Protein AF-A0A0G1V498-F1 (afdb_monomer)

Secondary structure (DSSP, 8-state):
--HHHHHHHHHHHHHHHHHHHHHHTTS---THHHHHHHHHHHHHHHHHHHHHHHHHHTT---HHHHHHHHHHHHHHHHHHHHHHHTTSSS-EEETTEEE---SHHHHHHHHHHHHHHHTTHHHHHHHHHHHHHHHHHHHHHHHHTT--GGGGHHHHHHHHHGGGG--TT----TT---S-TTHHHHHHHHHHHHHHHHHHHHHHHHTTT-HHHHHHIIIIIHHHHHHHHHHHT---GGG----TTTTTHHHHHHHHHHHHH-TTTTT--PPPPP------EEEEEEEE-S-EEHHHHHHHHTS-HHHHHHHTTTS-SSEE-SEEEEEEEETT-HHHHHHHHHHHHH--

Sequence (348 aa):
MSQTKHFRHVAFWILYAFFTTLAVSGCSGTGHRHRDLEKRINGLEQEVDTLQSYAKEFGIEFDAMEDSLRQISQQLKAHQRGFEQYASHGSLNFGGFLVDVVSPGRQVRISQAIKYILSHNDRLDSLYVLAWEYYPTADVKFGAAHIGQDFKYIAVLDALLGDEFTTPQGKQDPWVIADESGPLGKKDFAVRTDAAVKRIGKLLQEFNNDIPLTVMSNFLGEKAVTRAMEEQRIENYYDLYLTNPGSEYFFWLIALKLIIEDPAHCGAALPEVPYWRSVDADTVTVKVNHRLPVRMVADWCRVPMREIASLNVGLTGDAWGPGTYVLYVPHGTRKLFFDGLSSLRKKK

Nearest PDB structures (foldseek):
  8rhi-assembly1_A  TM=6.731E-01  e=3.288E-08  Pseudomonas aeruginosa
  8rhe-assembly2_B  TM=6.939E-01  e=7.806E-08  Pseudomonas aeruginosa
  8rhi-assembly1_B  TM=6.572E-01  e=4.030E-08  Pseudomonas aeruginosa
  8rhf-assembly1_B  TM=6.446E-01  e=6.369E-08  Pseudomonas aeruginosa
  8rhf-assembly2_A  TM=6.272E-01  e=8.642E-08  Pseudomonas aeruginosa

Structure (mmCIF, N/CA/C/O backbone):
data_AF-A0A0G1V498-F1
#
_entry.id   AF-A0A0G1V498-F1
#
loop_
_atom_site.group_PDB
_atom_site.id
_atom_site.type_symbol
_atom_site.label_atom_id
_atom_site.label_alt_id
_atom_site.label_comp_id
_atom_site.label_asym_id
_atom_site.label_entity_id
_atom_site.label_seq_id
_atom_site.pdbx_PDB_ins_code
_atom_site.Cartn_x
_atom_site.Cartn_y
_atom_site.Cartn_z
_atom_site.occupancy
_atom_site.B_iso_or_equiv
_atom_site.auth_seq_id
_atom_site.auth_comp_id
_atom_site.auth_asym_id
_atom_site.auth_atom_id
_atom_site.pdbx_PDB_model_num
ATOM 1 N N . MET A 1 1 ? -45.417 13.079 -35.985 1.00 41.03 1 MET A N 1
ATOM 2 C CA . MET A 1 1 ? -44.537 14.047 -35.278 1.00 41.03 1 MET A CA 1
ATOM 3 C C . MET A 1 1 ? -44.873 14.267 -33.792 1.00 41.03 1 MET A C 1
ATOM 5 O O . MET A 1 1 ? -44.052 14.865 -33.108 1.00 41.03 1 MET A O 1
ATOM 9 N N . SER A 1 2 ? -46.013 13.784 -33.263 1.00 47.00 2 SER A N 1
ATOM 10 C CA . SER A 1 2 ? -46.379 13.923 -31.832 1.00 47.00 2 SER A CA 1
ATOM 11 C C . SER A 1 2 ? -45.774 12.826 -30.922 1.00 47.00 2 SER A C 1
ATOM 13 O O . SER A 1 2 ? -45.247 13.114 -29.852 1.00 47.00 2 SER A O 1
ATOM 15 N N . GLN A 1 3 ? -45.728 11.576 -31.400 1.00 38.78 3 GLN A N 1
ATOM 16 C CA . GLN A 1 3 ? -45.282 10.381 -30.652 1.00 38.78 3 GLN A CA 1
ATOM 17 C C . GLN A 1 3 ? -43.786 10.391 -30.260 1.00 38.78 3 GLN A C 1
ATOM 19 O O . GLN A 1 3 ? -43.425 10.068 -29.132 1.00 38.78 3 GLN A O 1
ATOM 24 N N . THR A 1 4 ? -42.901 10.873 -31.138 1.00 38.12 4 THR A N 1
ATOM 25 C CA . THR A 1 4 ? -41.455 10.990 -30.862 1.00 38.12 4 THR A CA 1
ATOM 26 C C . THR A 1 4 ? -41.123 12.050 -29.810 1.00 38.12 4 THR A C 1
ATOM 28 O O . THR A 1 4 ? -40.077 11.972 -29.169 1.00 38.12 4 THR A O 1
ATOM 31 N N . LYS A 1 5 ? -42.004 13.040 -29.609 1.00 35.66 5 LYS A N 1
ATOM 32 C CA . LYS A 1 5 ? -41.855 14.025 -28.529 1.00 35.66 5 LYS A CA 1
ATOM 33 C C . LYS A 1 5 ? -42.230 13.423 -27.179 1.00 35.66 5 LYS A C 1
ATOM 35 O O . LYS A 1 5 ? -41.539 13.709 -26.212 1.00 35.66 5 LYS A O 1
ATOM 40 N N . HIS A 1 6 ? -43.248 12.562 -27.128 1.00 39.56 6 HIS A N 1
ATOM 41 C CA . HIS A 1 6 ? -43.657 11.873 -25.901 1.00 39.56 6 HIS A CA 1
ATOM 42 C C . HIS A 1 6 ? -42.602 10.864 -25.431 1.00 39.56 6 HIS A C 1
ATOM 44 O O . HIS A 1 6 ? -42.202 10.903 -24.274 1.00 39.56 6 HIS A O 1
ATOM 50 N N . PHE A 1 7 ? -42.046 10.062 -26.345 1.00 41.94 7 PHE A N 1
ATOM 51 C CA . PHE A 1 7 ? -40.988 9.097 -26.016 1.00 41.94 7 PHE A CA 1
ATOM 52 C C . PHE A 1 7 ? -39.702 9.777 -25.520 1.00 41.94 7 PHE A C 1
ATOM 54 O O . PHE A 1 7 ? -39.082 9.338 -24.556 1.00 41.94 7 PHE A O 1
ATOM 61 N N . ARG A 1 8 ? -39.337 10.916 -26.126 1.00 40.97 8 ARG A N 1
ATOM 62 C CA . ARG A 1 8 ? -38.231 11.759 -25.646 1.00 40.97 8 ARG A CA 1
ATOM 63 C C . ARG A 1 8 ? -38.521 12.388 -24.289 1.00 40.97 8 ARG A C 1
ATOM 65 O O . ARG A 1 8 ? -37.601 12.518 -23.497 1.00 40.97 8 ARG A O 1
ATOM 72 N N . HIS A 1 9 ? -39.773 12.752 -24.018 1.00 41.38 9 HIS A N 1
ATOM 73 C CA . HIS A 1 9 ? -40.182 13.287 -22.722 1.00 41.38 9 HIS A CA 1
ATOM 74 C C . HIS A 1 9 ? -40.070 12.223 -21.626 1.00 41.38 9 HIS A C 1
ATOM 76 O O . HIS A 1 9 ? -39.525 12.500 -20.567 1.00 41.38 9 HIS A O 1
ATOM 82 N N . VAL A 1 10 ? -40.520 10.995 -21.893 1.00 46.75 10 VAL A N 1
ATOM 83 C CA . VAL A 1 10 ? -40.455 9.881 -20.935 1.00 46.75 10 VAL A CA 1
ATOM 84 C C . VAL A 1 10 ? -39.009 9.442 -20.698 1.00 46.75 10 VAL A C 1
ATOM 86 O O . VAL A 1 10 ? -38.590 9.342 -19.550 1.00 46.75 10 VAL A O 1
ATOM 89 N N . ALA A 1 11 ? -38.202 9.295 -21.753 1.00 46.66 11 ALA A N 1
ATOM 90 C CA . ALA A 1 11 ? -36.771 9.016 -21.616 1.00 46.66 11 ALA A CA 1
ATOM 91 C C . ALA A 1 11 ? -36.030 10.139 -20.866 1.00 46.66 11 ALA A C 1
ATOM 93 O O . ALA A 1 11 ? -35.151 9.862 -20.055 1.00 46.66 11 ALA A O 1
ATOM 94 N N . PHE A 1 12 ? -36.415 11.402 -21.088 1.00 45.75 12 PHE A N 1
ATOM 95 C CA . PHE A 1 12 ? -35.885 12.546 -20.349 1.00 45.75 12 PHE A CA 1
ATOM 96 C C . PHE A 1 12 ? -36.251 12.484 -18.866 1.00 45.75 12 PHE A C 1
ATOM 98 O O . PHE A 1 12 ? -35.386 12.745 -18.045 1.00 45.75 12 PHE A O 1
ATOM 105 N N . TRP A 1 13 ? -37.477 12.093 -18.502 1.00 44.59 13 TRP A N 1
ATOM 106 C CA . TRP A 1 13 ? -37.878 11.954 -17.098 1.00 44.59 13 TRP A CA 1
ATOM 107 C C . TRP A 1 13 ? -37.250 10.741 -16.406 1.00 44.59 13 TRP A C 1
ATOM 109 O O . TRP A 1 13 ? -36.887 10.860 -15.242 1.00 44.59 13 TRP A O 1
ATOM 119 N N . ILE A 1 14 ? -37.034 9.625 -17.111 1.00 53.00 14 ILE A N 1
ATOM 120 C CA . ILE A 1 14 ? -36.296 8.463 -16.585 1.00 53.00 14 ILE A CA 1
ATOM 121 C C . ILE A 1 14 ? -34.826 8.829 -16.351 1.00 53.00 14 ILE A C 1
ATOM 123 O O . ILE A 1 14 ? -34.295 8.579 -15.273 1.00 53.00 14 ILE A O 1
ATOM 127 N N . LEU A 1 15 ? -34.180 9.487 -17.320 1.00 45.97 15 LEU A N 1
ATOM 128 C CA . LEU A 1 15 ? -32.806 9.973 -17.166 1.00 45.97 15 LEU A CA 1
ATOM 129 C C . LEU A 1 15 ? -32.712 11.068 -16.097 1.00 45.97 15 LEU A C 1
ATOM 131 O O . LEU A 1 15 ? -31.783 11.055 -15.301 1.00 45.97 15 LEU A O 1
ATOM 135 N N . TYR A 1 16 ? -33.678 11.985 -16.023 1.00 42.22 16 TYR A N 1
ATOM 136 C CA . TYR A 1 16 ? -33.734 13.030 -15.000 1.00 42.22 16 TYR A CA 1
ATOM 137 C C . TYR A 1 16 ? -33.915 12.431 -13.606 1.00 42.22 16 TYR A C 1
ATOM 139 O O . TYR A 1 16 ? -33.171 12.791 -12.699 1.00 42.22 16 TYR A O 1
ATOM 147 N N . ALA A 1 17 ? -34.821 11.461 -13.443 1.00 44.00 17 ALA A N 1
ATOM 148 C CA . ALA A 1 17 ? -34.964 10.700 -12.210 1.00 44.00 17 ALA A CA 1
ATOM 149 C C . ALA A 1 17 ? -33.625 10.044 -11.850 1.00 44.00 17 ALA A C 1
ATOM 151 O O . ALA A 1 17 ? -33.096 10.345 -10.789 1.00 44.00 17 ALA A O 1
ATOM 152 N N . PHE A 1 18 ? -33.003 9.301 -12.771 1.00 48.53 18 PHE A N 1
ATOM 153 C CA . PHE A 1 18 ? -31.704 8.642 -12.588 1.00 48.53 18 PHE A CA 1
ATOM 154 C C . PHE A 1 18 ? -30.574 9.607 -12.169 1.00 48.53 18 PHE A C 1
ATOM 156 O O . PHE A 1 18 ? -29.858 9.345 -11.200 1.00 48.53 18 PHE A O 1
ATOM 163 N N . PHE A 1 19 ? -30.453 10.765 -12.830 1.00 41.38 19 PHE A N 1
ATOM 164 C CA . PHE A 1 19 ? -29.468 11.801 -12.492 1.00 41.38 19 PHE A CA 1
ATOM 165 C C . PHE A 1 19 ? -29.779 12.507 -11.167 1.00 41.38 19 PHE A C 1
ATOM 167 O O . PHE A 1 19 ? -28.855 12.847 -10.431 1.00 41.38 19 PHE A O 1
ATOM 174 N N . THR A 1 20 ? -31.053 12.693 -10.810 1.00 36.34 20 THR A N 1
ATOM 175 C CA . THR A 1 20 ? -31.420 13.229 -9.490 1.00 36.34 20 THR A CA 1
ATOM 176 C C . THR A 1 20 ? -31.158 12.226 -8.366 1.00 36.34 20 THR A C 1
ATOM 178 O O . THR A 1 20 ? -30.741 12.640 -7.288 1.00 36.34 20 THR A O 1
ATOM 181 N N . THR A 1 21 ? -31.292 10.917 -8.605 1.00 42.97 21 THR A N 1
ATOM 182 C CA . THR A 1 21 ? -30.909 9.880 -7.631 1.00 42.97 21 THR A CA 1
ATOM 183 C C . THR A 1 21 ? -29.395 9.845 -7.416 1.00 42.97 21 THR A C 1
ATOM 185 O O . THR A 1 21 ? -28.951 9.776 -6.271 1.00 42.97 21 THR A O 1
ATOM 188 N N . LEU A 1 22 ? -28.607 9.995 -8.490 1.00 37.41 22 LEU A N 1
ATOM 189 C CA . LEU A 1 22 ? -27.144 10.137 -8.433 1.00 37.41 22 LEU A CA 1
AT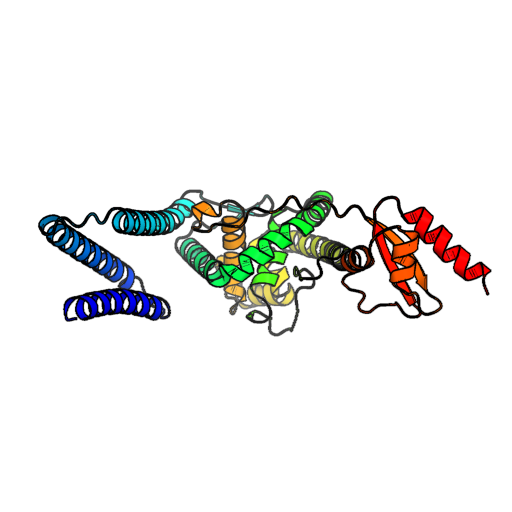OM 190 C C . LEU A 1 22 ? -26.699 11.433 -7.729 1.00 37.41 22 LEU A C 1
ATOM 192 O O . LEU A 1 22 ? -25.766 11.423 -6.925 1.00 37.41 22 LEU A O 1
ATOM 196 N N . ALA A 1 23 ? -27.402 12.545 -7.957 1.00 32.78 23 ALA A N 1
ATOM 197 C CA . ALA A 1 23 ? -27.137 13.808 -7.267 1.00 32.78 23 ALA A CA 1
ATOM 198 C C . ALA A 1 23 ? -27.460 13.733 -5.761 1.00 32.78 23 ALA A C 1
ATOM 200 O O . ALA A 1 23 ? -26.778 14.352 -4.946 1.00 32.78 23 ALA A O 1
ATOM 201 N N . VAL A 1 24 ? -28.462 12.937 -5.367 1.00 35.62 24 VAL A N 1
ATOM 202 C CA . VAL A 1 24 ? -28.830 12.724 -3.956 1.00 35.62 24 VAL A CA 1
ATOM 203 C C . VAL A 1 24 ? -27.883 11.740 -3.252 1.00 35.62 24 VAL A C 1
ATOM 205 O O . VAL A 1 24 ? -27.656 11.888 -2.049 1.00 35.62 24 VAL A O 1
ATOM 208 N N . SER A 1 25 ? -27.243 10.806 -3.971 1.00 41.34 25 SER A N 1
ATOM 209 C CA . SER A 1 25 ? -26.176 9.955 -3.408 1.00 41.34 25 SER A CA 1
ATOM 210 C C . SER A 1 25 ? -24.888 10.708 -3.037 1.00 41.34 25 SER A C 1
ATOM 212 O O . SER A 1 25 ? -24.053 10.154 -2.327 1.00 41.34 25 SER A O 1
ATOM 214 N N . GLY A 1 26 ? -24.756 11.981 -3.429 1.00 34.06 26 GLY A N 1
ATOM 215 C CA . GLY A 1 26 ? -23.668 12.877 -3.018 1.00 34.06 26 GLY A CA 1
ATOM 216 C C . GLY A 1 26 ? -23.886 13.614 -1.688 1.00 34.06 26 GLY A C 1
ATOM 217 O O . GLY A 1 26 ? -23.045 14.422 -1.303 1.00 34.06 26 GLY A O 1
ATOM 218 N N . CYS A 1 27 ? -24.992 13.391 -0.968 1.00 29.64 27 CYS A N 1
ATOM 219 C CA . CYS A 1 27 ? -25.252 14.061 0.312 1.00 29.64 27 CYS A CA 1
ATOM 220 C C . CYS A 1 27 ? -25.402 13.062 1.466 1.00 29.64 27 CYS A C 1
ATOM 222 O O . CYS A 1 27 ? -26.354 12.286 1.548 1.00 29.64 27 CYS A O 1
ATOM 224 N N . SER A 1 28 ? -24.457 13.137 2.401 1.00 42.81 28 SER A N 1
ATOM 225 C CA . SER A 1 28 ? -24.368 12.391 3.657 1.00 42.81 28 SER A CA 1
ATOM 226 C C . SER A 1 28 ? -25.634 12.496 4.533 1.00 42.81 28 SER A C 1
ATOM 228 O O . SER A 1 28 ? -26.301 13.534 4.579 1.00 42.81 28 SER A O 1
ATOM 230 N N . GLY A 1 29 ? -25.990 11.409 5.239 1.00 31.84 29 GLY A N 1
ATOM 231 C CA . GLY A 1 29 ? -26.948 11.448 6.359 1.00 31.84 29 GLY A CA 1
ATOM 232 C C . GLY A 1 29 ? -27.845 10.212 6.563 1.00 31.84 29 GLY A C 1
ATOM 233 O O . GLY A 1 29 ? -28.824 10.050 5.847 1.00 31.84 29 GLY A O 1
ATOM 234 N N . THR A 1 30 ? -27.507 9.419 7.592 1.00 35.66 30 THR A N 1
ATOM 235 C CA . THR A 1 30 ? -28.353 8.653 8.551 1.00 35.66 30 THR A CA 1
ATOM 236 C C . THR A 1 30 ? -29.454 7.672 8.071 1.00 35.66 30 THR A C 1
ATOM 238 O O . THR A 1 30 ? -30.249 7.920 7.168 1.00 35.66 30 THR A O 1
ATOM 241 N N . GLY A 1 31 ? -29.550 6.525 8.767 1.00 35.53 31 GLY A N 1
ATOM 242 C CA . GLY A 1 31 ? -30.333 5.316 8.434 1.00 35.53 31 GLY A CA 1
ATOM 243 C C . GLY A 1 31 ? -31.861 5.427 8.274 1.00 35.53 31 GLY A C 1
ATOM 244 O O . GLY A 1 31 ? -32.511 4.417 8.017 1.00 35.53 31 GLY A O 1
ATOM 245 N N . HIS A 1 32 ? -32.459 6.618 8.355 1.00 31.36 32 HIS A N 1
ATOM 246 C CA . HIS A 1 32 ? -33.822 6.839 7.850 1.00 31.36 32 HIS A CA 1
ATOM 247 C C . HIS A 1 32 ? -33.876 6.865 6.317 1.00 31.36 32 HIS A C 1
ATOM 249 O O . HIS A 1 32 ? -34.858 6.401 5.743 1.00 31.36 32 HIS A O 1
ATOM 255 N N . ARG A 1 33 ? -32.800 7.300 5.645 1.00 37.44 33 ARG A N 1
ATOM 256 C CA . ARG A 1 33 ? -32.747 7.349 4.175 1.00 37.44 33 ARG A CA 1
ATOM 257 C C . ARG A 1 33 ? -32.677 5.972 3.515 1.00 37.44 33 ARG A C 1
ATOM 259 O O . ARG A 1 33 ? -33.099 5.851 2.375 1.00 37.44 33 ARG A O 1
ATOM 266 N N . HIS A 1 34 ? -32.219 4.933 4.219 1.00 37.12 34 HIS A N 1
ATOM 267 C CA . HIS A 1 34 ? -32.178 3.566 3.673 1.00 37.12 34 HIS A CA 1
ATOM 268 C C . HIS A 1 34 ? -33.587 2.990 3.483 1.00 37.12 34 HIS A C 1
ATOM 270 O O . HIS A 1 34 ? -33.914 2.474 2.421 1.00 37.12 34 HIS A O 1
ATOM 276 N N . ARG A 1 35 ? -34.460 3.189 4.480 1.00 36.06 35 ARG A N 1
ATOM 277 C CA . ARG A 1 35 ? -35.875 2.793 4.413 1.00 36.06 35 ARG A CA 1
ATOM 278 C C . ARG A 1 35 ? -36.651 3.605 3.369 1.00 36.06 35 ARG A C 1
ATOM 280 O O . ARG A 1 35 ? -37.609 3.111 2.785 1.00 36.06 35 ARG A O 1
ATOM 287 N N . ASP A 1 36 ? -36.239 4.851 3.149 1.00 40.78 36 ASP A N 1
ATOM 288 C CA . ASP A 1 36 ? -36.830 5.750 2.154 1.00 40.78 36 ASP A CA 1
ATOM 289 C C . ASP A 1 36 ? -36.365 5.417 0.724 1.00 40.78 36 ASP A C 1
ATOM 291 O O . ASP A 1 36 ? -37.149 5.484 -0.220 1.00 40.78 36 ASP A O 1
ATOM 295 N N . LEU A 1 37 ? -35.114 4.972 0.570 1.00 41.84 37 LEU A N 1
ATOM 296 C CA . LEU A 1 37 ? -34.581 4.413 -0.673 1.00 41.84 37 LEU A CA 1
ATOM 297 C C . LEU A 1 37 ? -35.253 3.085 -1.025 1.00 41.84 37 LEU A C 1
ATOM 299 O O . LEU A 1 37 ? -35.680 2.932 -2.159 1.00 41.84 37 LEU A O 1
ATOM 303 N N . GLU A 1 38 ? -35.433 2.169 -0.071 1.00 43.66 38 GLU A N 1
ATOM 304 C CA . GLU A 1 38 ? -36.182 0.919 -0.287 1.00 43.66 38 GLU A CA 1
ATOM 305 C C . GLU A 1 38 ? -37.633 1.185 -0.698 1.00 43.66 38 GLU A C 1
ATOM 307 O O . GLU A 1 38 ? -38.125 0.593 -1.653 1.00 43.66 38 GLU A O 1
ATOM 312 N N . LYS A 1 39 ? -38.315 2.134 -0.041 1.00 49.31 39 LYS A N 1
ATOM 313 C CA . LYS A 1 39 ? -39.666 2.547 -0.448 1.00 49.31 39 LYS A CA 1
ATOM 314 C C . LYS A 1 39 ? -39.699 3.143 -1.854 1.00 49.31 39 LYS A C 1
ATOM 316 O O . LYS A 1 39 ? -40.640 2.874 -2.593 1.00 49.31 39 LYS A O 1
ATOM 321 N N . ARG A 1 40 ? -38.695 3.943 -2.226 1.00 49.16 40 ARG A N 1
ATOM 322 C CA . ARG A 1 40 ? -38.598 4.545 -3.566 1.00 49.16 40 ARG A CA 1
ATOM 323 C C . ARG A 1 40 ? -38.246 3.516 -4.635 1.00 49.16 40 ARG A C 1
ATOM 325 O O . ARG A 1 40 ? -38.815 3.588 -5.713 1.00 49.16 40 ARG A O 1
ATOM 332 N N . ILE A 1 41 ? -37.386 2.545 -4.332 1.00 48.41 41 ILE A N 1
ATOM 333 C CA . ILE A 1 41 ? -37.081 1.416 -5.220 1.00 48.41 41 ILE A CA 1
ATOM 334 C C . ILE A 1 41 ? -38.341 0.575 -5.436 1.00 48.41 41 ILE A C 1
ATOM 336 O O . ILE A 1 41 ? -38.710 0.347 -6.579 1.00 48.41 41 ILE A O 1
ATOM 340 N N . ASN A 1 42 ? -39.066 0.224 -4.371 1.00 51.09 42 ASN A N 1
ATOM 341 C CA . ASN A 1 42 ? -40.317 -0.533 -4.485 1.00 51.09 42 ASN A CA 1
ATOM 342 C C . ASN A 1 42 ? -41.402 0.243 -5.258 1.00 51.09 42 ASN A C 1
ATOM 344 O O . ASN A 1 42 ? -42.184 -0.352 -5.994 1.00 51.09 42 ASN A O 1
ATOM 348 N N . GLY A 1 43 ? -41.453 1.573 -5.110 1.00 55.94 43 GLY A N 1
ATOM 349 C CA . GLY A 1 43 ? -42.345 2.429 -5.898 1.00 55.94 43 GLY A CA 1
ATOM 350 C C . GLY A 1 43 ? -41.974 2.460 -7.383 1.00 55.94 43 GLY A C 1
ATOM 351 O O . GLY A 1 43 ? -42.851 2.369 -8.236 1.00 55.94 43 GLY A O 1
ATOM 352 N N . LEU A 1 44 ? -40.676 2.517 -7.695 1.00 50.34 44 LEU A N 1
ATOM 353 C CA . LEU A 1 44 ? -40.175 2.449 -9.069 1.00 50.34 44 LEU A CA 1
ATOM 354 C C . LEU A 1 44 ? -40.412 1.070 -9.699 1.00 50.34 44 LEU A C 1
ATOM 356 O O . LEU A 1 44 ? -40.766 1.005 -10.870 1.00 50.34 44 LEU A O 1
ATOM 360 N N . GLU A 1 45 ? -40.275 -0.020 -8.938 1.00 49.38 45 GLU A N 1
ATOM 361 C CA . GLU A 1 45 ? -40.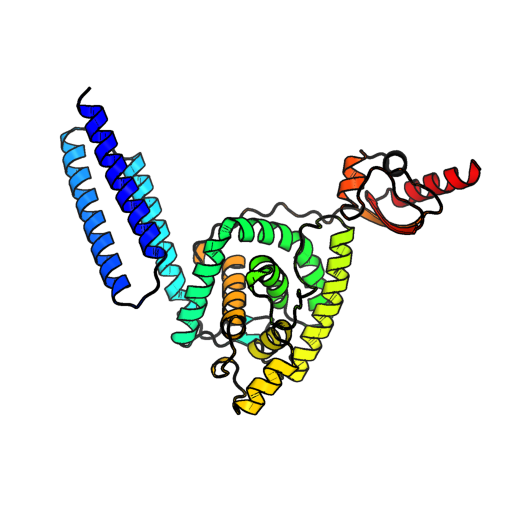617 -1.373 -9.402 1.00 49.38 45 GLU A CA 1
ATOM 362 C C . GLU A 1 45 ? -42.112 -1.472 -9.757 1.00 49.38 45 GLU A C 1
ATOM 364 O O . GLU A 1 45 ? -42.451 -1.964 -10.830 1.00 49.38 45 GLU A O 1
ATOM 369 N N . GLN A 1 46 ? -43.006 -0.897 -8.942 1.00 57.84 46 GLN A N 1
ATOM 370 C CA . GLN A 1 46 ? -44.440 -0.841 -9.263 1.00 57.84 46 GLN A CA 1
ATOM 371 C C . GLN A 1 46 ? -44.753 0.014 -10.500 1.00 57.84 46 GLN A C 1
ATOM 373 O O . GLN A 1 46 ? -45.619 -0.349 -11.299 1.00 57.84 46 GLN A O 1
ATOM 378 N N . GLU A 1 47 ? -44.072 1.146 -10.687 1.00 51.00 47 GLU A N 1
ATOM 379 C CA . GLU A 1 47 ? -44.241 1.974 -11.888 1.00 51.00 47 GLU A CA 1
ATOM 380 C C . GLU A 1 47 ? -43.735 1.259 -13.149 1.00 51.00 47 GLU A C 1
ATOM 382 O O . GLU A 1 47 ? -44.381 1.336 -14.196 1.00 51.00 47 GLU A O 1
ATOM 387 N N . VAL A 1 48 ? -42.637 0.505 -13.045 1.00 54.16 48 VAL A N 1
ATOM 388 C CA . VAL A 1 48 ? -42.120 -0.346 -14.126 1.00 54.16 48 VAL A CA 1
ATOM 389 C C . VAL A 1 48 ? -43.106 -1.467 -14.465 1.00 54.16 48 VAL A C 1
ATOM 391 O O . VAL A 1 48 ? -43.428 -1.626 -15.642 1.00 54.16 48 VAL A O 1
ATOM 394 N N . ASP A 1 49 ? -43.660 -2.171 -13.474 1.00 56.62 49 ASP A N 1
ATOM 395 C CA . ASP A 1 49 ? -44.676 -3.217 -13.686 1.00 56.62 49 ASP A CA 1
ATOM 396 C C . ASP A 1 49 ? -45.935 -2.651 -14.364 1.00 56.62 49 ASP A C 1
ATOM 398 O O . ASP A 1 49 ? -46.525 -3.254 -15.268 1.00 56.62 49 ASP A O 1
ATOM 402 N N . THR A 1 50 ? -46.331 -1.436 -13.976 1.00 58.78 50 THR A N 1
ATOM 403 C CA . THR A 1 50 ? -47.470 -0.737 -14.579 1.00 58.78 50 THR A CA 1
ATOM 404 C C . THR A 1 50 ? -47.178 -0.379 -16.041 1.00 58.78 50 THR A C 1
ATOM 406 O O . THR A 1 50 ? -48.015 -0.607 -16.917 1.00 58.78 50 THR A O 1
ATOM 409 N N . LEU A 1 51 ? -45.977 0.118 -16.347 1.00 52.50 51 LEU A N 1
ATOM 410 C CA . LEU A 1 51 ? -45.549 0.418 -17.718 1.00 52.50 51 LEU A CA 1
ATOM 411 C C . LEU A 1 51 ? -45.422 -0.842 -18.584 1.00 52.50 51 LEU A C 1
ATOM 413 O O . LEU A 1 51 ? -45.790 -0.802 -19.758 1.00 52.50 51 LEU A O 1
ATOM 417 N N . GLN A 1 52 ? -44.976 -1.962 -18.012 1.00 52.88 52 GLN A N 1
ATOM 418 C CA . GLN A 1 52 ? -44.963 -3.266 -18.680 1.00 52.88 52 GLN A CA 1
ATOM 419 C C . GLN A 1 52 ? -46.381 -3.743 -19.010 1.00 52.88 52 GLN A C 1
ATOM 421 O O . GLN A 1 52 ? -46.614 -4.248 -20.108 1.00 52.88 52 GLN A O 1
ATOM 426 N N . SER A 1 53 ? -47.346 -3.535 -18.105 1.00 58.47 53 SER A N 1
ATOM 427 C CA . SER A 1 53 ? -48.751 -3.889 -18.349 1.00 58.47 53 SER A CA 1
ATOM 428 C C . SER A 1 53 ? -49.354 -3.102 -19.520 1.00 58.47 53 SER A C 1
ATOM 430 O O . SER A 1 53 ? -49.958 -3.702 -20.411 1.00 58.47 53 SER A O 1
ATOM 432 N N . TYR A 1 54 ? -49.080 -1.794 -19.599 1.00 50.72 54 TYR A N 1
ATOM 433 C CA . TYR A 1 54 ? -49.501 -0.964 -20.729 1.00 50.72 54 TYR A CA 1
ATOM 434 C C . TYR A 1 54 ? -48.778 -1.354 -22.022 1.00 50.72 54 TYR A C 1
ATOM 436 O O . TYR A 1 54 ? -49.403 -1.463 -23.070 1.00 50.72 54 TYR A O 1
ATOM 444 N N . ALA A 1 55 ? -47.473 -1.624 -21.979 1.00 48.25 55 ALA A N 1
ATOM 445 C CA . ALA A 1 55 ? -46.713 -2.029 -23.162 1.00 48.25 55 ALA A CA 1
ATOM 446 C C . ALA A 1 55 ? -47.187 -3.367 -23.759 1.00 48.25 55 ALA A C 1
ATOM 448 O O . ALA A 1 55 ? -47.201 -3.530 -24.984 1.00 48.25 55 ALA A O 1
ATOM 449 N N . LYS A 1 56 ? -47.635 -4.293 -22.901 1.00 51.66 56 LYS A N 1
ATOM 450 C CA . LYS A 1 56 ? -48.191 -5.595 -23.285 1.00 51.66 56 LYS A CA 1
ATOM 451 C C . LYS A 1 56 ? -49.548 -5.471 -23.984 1.00 51.66 56 LYS A C 1
ATOM 453 O O . LYS A 1 56 ? -49.805 -6.220 -24.922 1.00 51.66 56 LYS A O 1
ATOM 458 N N . GLU A 1 57 ? -50.376 -4.493 -23.603 1.00 52.00 57 GLU A N 1
ATOM 459 C CA . GLU A 1 57 ? -51.610 -4.145 -24.334 1.00 52.00 57 GLU A CA 1
ATOM 460 C C . GLU A 1 57 ? -51.335 -3.606 -25.748 1.00 52.00 57 GLU A C 1
ATOM 462 O O . GLU A 1 57 ? -52.157 -3.792 -26.645 1.00 52.00 57 GLU A O 1
ATOM 467 N N . PHE A 1 58 ? -50.170 -2.990 -25.978 1.00 42.94 58 PHE A N 1
ATOM 468 C CA . PHE A 1 58 ? -49.771 -2.445 -27.283 1.00 42.94 58 PHE A CA 1
ATOM 469 C C . PHE A 1 58 ? -48.851 -3.369 -28.106 1.00 42.94 58 PHE A C 1
ATOM 471 O O . PHE A 1 58 ? -48.407 -2.967 -29.182 1.00 42.94 58 PHE A O 1
ATOM 478 N N . GLY A 1 59 ? -48.584 -4.599 -27.647 1.00 40.47 59 GLY A N 1
ATOM 479 C CA . GLY A 1 59 ? -47.793 -5.595 -28.385 1.00 40.47 59 GLY A CA 1
ATOM 480 C C . GLY A 1 59 ? -46.305 -5.253 -28.534 1.00 40.47 59 GLY A C 1
ATOM 481 O O . GLY A 1 59 ? -45.681 -5.668 -29.508 1.00 40.47 59 GLY A O 1
ATOM 482 N N . ILE A 1 60 ? -45.743 -4.469 -27.607 1.00 47.56 60 ILE A N 1
ATOM 483 C CA . ILE A 1 60 ? -44.330 -4.066 -27.616 1.00 47.56 60 ILE A CA 1
ATOM 484 C C . ILE A 1 60 ? -43.549 -5.008 -26.686 1.00 47.56 60 ILE A C 1
ATOM 486 O O . ILE A 1 60 ? -43.710 -4.938 -25.468 1.00 47.56 60 ILE A O 1
ATOM 490 N N . GLU A 1 61 ? -42.704 -5.880 -27.244 1.00 51.53 61 GLU A N 1
ATOM 491 C CA . GLU A 1 61 ? -41.790 -6.734 -26.467 1.00 51.53 61 GLU A CA 1
ATOM 492 C C . GLU A 1 61 ? -40.626 -5.896 -25.908 1.00 51.53 61 GLU A C 1
ATOM 494 O O . GLU A 1 61 ? -39.860 -5.275 -26.649 1.00 51.53 61 GLU A O 1
ATOM 499 N N . PHE A 1 62 ? -40.527 -5.844 -24.576 1.00 51.31 62 PHE A N 1
ATOM 500 C CA . PHE A 1 62 ? -39.546 -5.061 -23.810 1.00 51.31 62 PHE A CA 1
ATOM 501 C C . PHE A 1 62 ? -38.360 -5.905 -23.320 1.00 51.31 62 PHE A C 1
A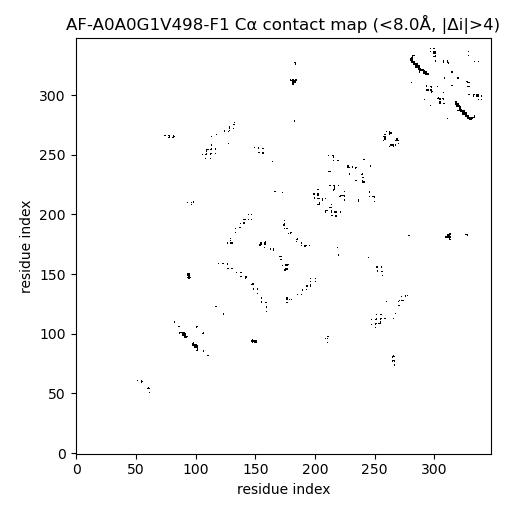TOM 503 O O . PHE A 1 62 ? -37.647 -5.482 -22.411 1.00 51.31 62 PHE A O 1
ATOM 510 N N . ASP A 1 63 ? -38.131 -7.070 -23.924 1.00 52.81 63 ASP A N 1
ATOM 511 C CA . ASP A 1 63 ? -37.208 -8.098 -23.426 1.00 52.81 63 ASP A CA 1
ATOM 512 C C . ASP A 1 63 ? -35.810 -7.538 -23.120 1.00 52.81 63 ASP A C 1
ATOM 514 O O . ASP A 1 63 ? -35.278 -7.738 -22.033 1.00 52.81 63 ASP A O 1
ATOM 518 N N . ALA A 1 64 ? -35.265 -6.689 -23.997 1.00 48.31 64 ALA A N 1
ATOM 519 C CA . ALA A 1 64 ? -33.947 -6.084 -23.791 1.00 48.31 64 ALA A CA 1
ATOM 520 C C . ALA A 1 64 ? -33.878 -5.100 -22.600 1.00 48.31 64 ALA A C 1
ATOM 522 O O . ALA A 1 64 ? -32.825 -4.946 -21.973 1.00 48.31 64 ALA A O 1
ATOM 523 N N . MET A 1 65 ? -34.978 -4.409 -22.279 1.00 48.44 65 MET A N 1
ATOM 524 C CA . MET A 1 65 ? -35.029 -3.466 -21.153 1.00 48.44 65 MET A CA 1
ATOM 525 C C . MET A 1 65 ? -35.353 -4.179 -19.842 1.00 48.44 65 MET A C 1
ATOM 527 O O . MET A 1 65 ? -34.814 -3.798 -18.806 1.00 48.44 65 MET A O 1
ATOM 531 N N . GLU A 1 66 ? -36.186 -5.222 -19.882 1.00 51.97 66 GLU A N 1
ATOM 532 C CA . GLU A 1 66 ? -36.447 -6.079 -18.726 1.00 51.97 66 GLU A CA 1
ATOM 533 C C . GLU A 1 66 ? -35.180 -6.834 -18.313 1.00 51.97 66 GLU A C 1
ATOM 535 O O . GLU A 1 66 ? -34.843 -6.843 -17.130 1.00 51.97 66 GLU A O 1
ATOM 540 N N . ASP A 1 67 ? -34.418 -7.360 -19.275 1.00 50.16 67 ASP A N 1
ATOM 541 C CA . ASP A 1 67 ? -33.115 -7.978 -19.020 1.00 50.16 67 ASP A CA 1
ATOM 542 C C . ASP A 1 67 ? -32.128 -6.976 -18.413 1.00 50.16 67 ASP A C 1
ATOM 544 O O . ASP A 1 67 ? -31.478 -7.276 -17.411 1.00 50.16 67 ASP A O 1
ATOM 548 N N . SER A 1 68 ? -32.080 -5.747 -18.939 1.00 46.81 68 SER A N 1
ATOM 549 C CA . SER A 1 68 ? -31.222 -4.680 -18.403 1.00 46.81 68 SER A CA 1
ATOM 550 C C . SER A 1 68 ? -31.618 -4.278 -16.974 1.00 46.81 68 SER A C 1
ATOM 552 O O . SER A 1 68 ? -30.758 -4.131 -16.106 1.00 46.81 68 SER A O 1
ATOM 554 N N . LEU A 1 69 ? -32.917 -4.138 -16.686 1.00 48.53 69 LEU A N 1
ATOM 555 C CA . LEU A 1 69 ? -33.422 -3.804 -15.348 1.00 48.53 69 LEU A CA 1
ATOM 556 C C . LEU A 1 69 ? -33.233 -4.959 -14.357 1.00 48.53 69 LEU A C 1
ATOM 558 O O . LEU A 1 69 ? -32.858 -4.721 -13.206 1.00 48.53 69 LEU A O 1
ATOM 562 N N . ARG A 1 70 ? -33.420 -6.211 -14.791 1.00 49.38 70 ARG A N 1
ATOM 563 C CA . ARG A 1 70 ? -33.121 -7.410 -13.993 1.00 49.38 70 ARG A CA 1
ATOM 564 C C . ARG A 1 70 ? -31.634 -7.505 -13.685 1.00 49.38 70 ARG A C 1
ATOM 566 O O . ARG A 1 70 ? -31.287 -7.797 -12.542 1.00 49.38 70 ARG A O 1
ATOM 573 N N . GLN A 1 71 ? -30.770 -7.209 -14.652 1.00 50.16 71 GLN A N 1
ATOM 574 C CA . GLN A 1 71 ? -29.322 -7.198 -14.464 1.00 50.16 71 GLN A CA 1
ATOM 575 C C . GLN A 1 71 ? -28.900 -6.106 -13.470 1.00 50.16 71 GLN A C 1
ATOM 577 O O . GLN A 1 71 ? -28.141 -6.391 -12.546 1.00 50.16 71 GLN A O 1
ATOM 582 N N . ILE A 1 72 ? -29.471 -4.900 -13.566 1.00 48.38 72 ILE A N 1
ATOM 583 C CA . ILE A 1 72 ? -29.239 -3.805 -12.608 1.00 48.38 72 ILE A CA 1
ATOM 584 C C . ILE A 1 72 ? -29.763 -4.168 -11.205 1.00 48.38 72 ILE A C 1
ATOM 586 O O . ILE A 1 72 ? -29.062 -3.970 -10.215 1.00 48.38 72 ILE A O 1
ATOM 590 N N . SER A 1 73 ? -30.961 -4.753 -11.089 1.00 45.44 73 SER A N 1
ATOM 591 C CA . SER A 1 73 ? -31.530 -5.213 -9.807 1.00 45.44 73 SER A CA 1
ATOM 592 C C . SER A 1 73 ? -30.689 -6.329 -9.175 1.00 45.44 73 SER A C 1
ATOM 594 O O . SER A 1 73 ? -30.452 -6.326 -7.967 1.00 45.44 73 SER A O 1
ATOM 596 N N . GLN A 1 74 ? -30.180 -7.269 -9.978 1.00 48.75 74 GLN A N 1
ATOM 597 C CA . GLN A 1 74 ? -29.264 -8.314 -9.516 1.00 48.75 74 GLN A CA 1
ATOM 598 C C . GLN A 1 74 ? -27.917 -7.739 -9.074 1.00 48.75 74 GLN A C 1
ATOM 600 O O . GLN A 1 74 ? -27.422 -8.140 -8.024 1.00 48.75 74 GLN A O 1
ATOM 605 N N . GLN A 1 75 ? -27.362 -6.768 -9.804 1.00 47.59 75 GLN A N 1
ATOM 606 C CA . GLN A 1 75 ? -26.144 -6.056 -9.407 1.00 47.59 75 GLN A CA 1
ATOM 607 C C . GLN A 1 75 ? -26.335 -5.279 -8.099 1.00 47.59 75 GLN A C 1
ATOM 609 O O . GLN A 1 75 ? -25.459 -5.325 -7.239 1.00 47.59 75 GLN A O 1
ATOM 614 N N . LEU A 1 76 ? -27.492 -4.638 -7.901 1.00 46.88 76 LEU A N 1
ATOM 615 C CA . LEU A 1 76 ? -27.850 -3.948 -6.655 1.00 46.88 76 LEU A CA 1
ATOM 616 C C . LEU A 1 76 ? -28.026 -4.922 -5.480 1.00 46.88 76 LEU A C 1
ATOM 618 O O . LEU A 1 76 ? -27.538 -4.660 -4.382 1.00 46.88 76 LEU A O 1
ATOM 622 N N . LYS A 1 77 ? -28.675 -6.071 -5.704 1.00 45.50 77 LYS A N 1
ATOM 623 C CA . LYS A 1 77 ? -28.846 -7.126 -4.690 1.00 45.50 77 LYS A CA 1
ATOM 624 C C . LYS A 1 77 ? -27.524 -7.819 -4.347 1.00 45.50 77 LYS A C 1
ATOM 626 O O . LYS A 1 77 ? -27.310 -8.158 -3.187 1.00 45.50 77 LYS A O 1
ATOM 631 N N . ALA A 1 78 ? -26.631 -8.006 -5.319 1.00 45.31 78 ALA A N 1
ATOM 632 C CA . ALA A 1 78 ? -25.271 -8.495 -5.093 1.00 45.31 78 ALA A CA 1
ATOM 633 C C . ALA A 1 78 ? -24.446 -7.476 -4.290 1.00 45.31 78 ALA A C 1
ATOM 635 O O . ALA A 1 78 ? -23.832 -7.851 -3.294 1.00 45.31 78 ALA A O 1
ATOM 636 N N . HIS A 1 79 ? -24.546 -6.186 -4.637 1.00 46.88 79 HIS A N 1
ATOM 637 C CA . HIS A 1 79 ? -23.981 -5.087 -3.850 1.00 46.88 79 HIS A CA 1
ATOM 638 C C . HIS A 1 79 ? -24.483 -5.095 -2.401 1.00 46.88 79 HIS A C 1
ATOM 640 O O . HIS A 1 79 ? -23.698 -4.862 -1.494 1.00 46.88 79 HIS A O 1
ATOM 646 N N . GLN A 1 80 ? -25.770 -5.369 -2.157 1.00 42.84 80 GLN A N 1
ATOM 647 C CA . GLN A 1 80 ? -26.329 -5.444 -0.800 1.00 42.84 80 GLN A CA 1
ATOM 648 C C . GLN A 1 80 ? -25.882 -6.695 -0.023 1.00 42.84 80 GLN A C 1
ATOM 650 O O . GLN A 1 80 ? -25.574 -6.579 1.160 1.00 42.84 80 GLN A O 1
ATOM 655 N N . ARG A 1 81 ? -25.798 -7.870 -0.664 1.00 42.00 81 ARG A N 1
ATOM 656 C CA . ARG A 1 81 ? -25.389 -9.131 -0.007 1.00 42.00 81 ARG A CA 1
ATOM 657 C C . ARG A 1 81 ? -23.912 -9.170 0.389 1.00 42.00 81 ARG A C 1
ATOM 659 O O . ARG A 1 81 ? -23.595 -9.769 1.411 1.00 42.00 81 ARG A O 1
ATOM 666 N N . GLY A 1 82 ? -23.037 -8.495 -0.359 1.00 44.59 82 GLY A N 1
ATOM 667 C CA . GLY A 1 82 ? -21.619 -8.360 -0.005 1.00 44.59 82 GLY A CA 1
ATOM 668 C C . GLY A 1 82 ? -21.380 -7.685 1.353 1.00 44.59 82 GLY A C 1
ATOM 669 O O . GLY A 1 82 ? -20.411 -7.985 2.046 1.00 44.59 82 GLY A O 1
ATOM 670 N N . PHE A 1 83 ? -22.300 -6.814 1.789 1.00 44.78 83 PHE A N 1
ATOM 671 C CA . PHE A 1 83 ? -22.201 -6.131 3.084 1.00 44.78 83 PHE A CA 1
ATOM 672 C C . PHE A 1 83 ? -22.522 -7.031 4.287 1.00 44.78 83 PHE A C 1
ATOM 674 O O . PHE A 1 83 ? -22.042 -6.758 5.385 1.00 44.78 83 PHE A O 1
ATOM 681 N N . GLU A 1 84 ? -23.310 -8.097 4.113 1.00 42.97 84 GLU A N 1
ATOM 682 C CA . GLU A 1 84 ? -23.795 -8.928 5.227 1.00 42.97 84 GLU A CA 1
ATOM 683 C C . GLU A 1 84 ? -22.836 -10.072 5.602 1.00 42.97 84 GLU A C 1
ATOM 685 O O . GLU A 1 84 ? -22.886 -10.565 6.728 1.00 42.97 84 GLU A O 1
ATOM 690 N N . GLN A 1 85 ? -21.927 -10.486 4.709 1.00 43.59 85 GLN A N 1
ATOM 691 C CA . GLN A 1 85 ? -21.111 -11.694 4.909 1.00 43.59 85 GLN A CA 1
ATOM 692 C C . GLN A 1 85 ? -19.726 -11.440 5.533 1.00 43.59 85 GLN A C 1
ATOM 694 O O . GLN A 1 85 ? -19.198 -12.308 6.228 1.00 43.59 85 GLN A O 1
ATOM 699 N N . TYR A 1 86 ? -19.169 -10.227 5.435 1.00 48.50 86 TYR A N 1
ATOM 700 C CA . TYR A 1 86 ? -17.984 -9.859 6.235 1.00 48.50 86 TYR A CA 1
ATOM 701 C C . TYR A 1 86 ? -18.284 -9.773 7.738 1.00 48.50 86 TYR A C 1
ATOM 703 O O . TYR A 1 86 ? -17.368 -9.759 8.562 1.00 48.50 86 TYR A O 1
ATOM 711 N N . ALA A 1 87 ? -19.568 -9.783 8.104 1.00 40.53 87 ALA A N 1
ATOM 712 C CA . ALA A 1 87 ? -20.013 -9.804 9.482 1.00 40.53 87 ALA A CA 1
ATOM 713 C C . ALA A 1 87 ? -19.899 -11.175 10.169 1.00 40.53 87 ALA A C 1
ATOM 715 O O . ALA A 1 87 ? -19.910 -11.235 11.399 1.00 40.53 87 ALA A O 1
ATOM 716 N N . SER A 1 88 ? -19.782 -12.277 9.415 1.00 41.25 88 SER A N 1
ATOM 717 C CA . SER A 1 88 ? -19.982 -13.627 9.964 1.00 41.25 88 SER A CA 1
ATOM 718 C C . SER A 1 88 ? -18.720 -14.373 10.418 1.00 41.25 88 SER A C 1
ATOM 720 O O . SER A 1 88 ? -18.860 -15.451 10.992 1.00 41.25 88 SER A O 1
ATOM 722 N N . HIS A 1 89 ? -17.501 -13.848 10.218 1.00 45.75 89 HIS A N 1
ATOM 723 C CA . HIS A 1 89 ? -16.260 -14.619 10.457 1.00 45.75 89 HIS A CA 1
ATOM 724 C C . HIS A 1 89 ? -15.368 -14.192 11.630 1.00 45.75 89 HIS A C 1
ATOM 726 O O . HIS A 1 89 ? -14.287 -14.750 11.796 1.00 45.75 89 HIS A O 1
ATOM 732 N N . GLY A 1 90 ? -15.802 -13.286 12.508 1.00 54.59 90 GLY A N 1
ATOM 733 C CA . GLY A 1 90 ? -15.174 -13.129 13.834 1.00 54.59 90 GLY A CA 1
ATOM 734 C C . GLY A 1 90 ? -13.769 -12.489 13.867 1.00 54.59 90 GLY A C 1
ATOM 735 O O . GLY A 1 90 ? -13.333 -12.028 14.916 1.00 54.59 90 GLY A O 1
ATOM 736 N N . SER A 1 91 ? -13.053 -12.453 12.741 1.00 63.34 91 SER A N 1
ATOM 737 C CA . SER A 1 91 ? -11.701 -11.908 12.582 1.00 63.34 91 SER A CA 1
ATOM 738 C C . SER A 1 91 ? -11.262 -12.036 11.117 1.00 63.34 91 SER A C 1
ATOM 740 O O . SER A 1 91 ? -11.632 -13.003 10.453 1.00 63.34 91 SER A O 1
ATOM 742 N N . LEU A 1 92 ? -10.473 -11.086 10.614 1.00 77.62 92 LEU A N 1
ATOM 743 C CA . LEU A 1 92 ? -9.894 -11.115 9.267 1.00 77.62 92 LEU A CA 1
ATOM 744 C C . LEU A 1 92 ? -8.388 -11.370 9.359 1.00 77.62 92 LEU A C 1
ATOM 746 O O . LEU A 1 92 ? -7.715 -10.771 10.193 1.00 77.62 92 LEU A O 1
ATOM 750 N N . ASN A 1 93 ? -7.847 -12.254 8.518 1.00 76.25 93 ASN A N 1
ATOM 751 C CA . ASN A 1 93 ? -6.401 -12.456 8.454 1.00 76.25 93 ASN A CA 1
ATOM 752 C C . ASN A 1 93 ? -5.750 -11.275 7.730 1.00 76.25 93 ASN A C 1
ATOM 754 O O . ASN A 1 93 ? -6.094 -11.016 6.582 1.00 76.25 93 ASN A O 1
ATOM 758 N N . PHE A 1 94 ? -4.823 -10.586 8.388 1.00 82.00 94 PHE A N 1
ATOM 759 C CA . PHE A 1 94 ? -3.952 -9.600 7.772 1.00 82.00 94 PHE A CA 1
ATOM 760 C C . PHE A 1 94 ? -2.497 -9.943 8.083 1.00 82.00 94 PHE A C 1
ATOM 762 O O . PHE A 1 94 ? -2.039 -9.863 9.224 1.00 82.00 94 PHE A O 1
ATOM 769 N N . GLY A 1 95 ? -1.758 -10.346 7.058 1.00 72.81 95 GLY A N 1
ATOM 770 C CA . GLY A 1 95 ? -0.337 -10.636 7.156 1.00 72.81 95 GLY A CA 1
ATOM 771 C C . GLY A 1 95 ? -0.021 -11.817 8.077 1.00 72.81 95 GLY A C 1
ATOM 772 O O . GLY A 1 95 ? 1.039 -11.832 8.697 1.00 72.81 95 GLY A O 1
ATOM 773 N N . GLY A 1 96 ? -0.929 -12.792 8.185 1.00 68.06 96 GLY A N 1
ATOM 774 C CA . GLY A 1 96 ? -0.789 -13.948 9.074 1.00 68.06 96 GLY A CA 1
ATOM 775 C C . GLY A 1 96 ? -1.355 -13.739 10.481 1.00 68.06 96 GLY A C 1
ATOM 776 O O . GLY A 1 96 ? -1.400 -14.696 11.251 1.00 68.06 96 GLY A O 1
ATOM 777 N N . PHE A 1 97 ? -1.834 -12.536 10.807 1.00 75.25 97 PHE A N 1
ATOM 778 C CA . PHE A 1 97 ? -2.408 -12.202 12.109 1.00 75.25 97 PHE A CA 1
ATOM 779 C C . PHE A 1 97 ? -3.913 -11.978 12.004 1.00 75.25 97 PHE A C 1
ATOM 781 O O . PHE A 1 97 ? -4.412 -11.493 10.992 1.00 75.25 97 PHE A O 1
ATOM 788 N N . LEU A 1 98 ? -4.651 -12.330 13.054 1.00 75.56 98 LEU A N 1
ATOM 789 C CA . LEU A 1 98 ? -6.086 -12.081 13.114 1.00 75.56 98 LEU A CA 1
ATOM 790 C C . LEU A 1 98 ? -6.350 -10.653 13.576 1.00 75.56 98 LEU A C 1
ATOM 792 O O . LEU A 1 98 ? -5.870 -10.231 14.625 1.00 75.56 98 LEU A O 1
ATOM 796 N N . VAL A 1 99 ? -7.157 -9.939 12.803 1.00 82.69 99 VAL A N 1
ATOM 797 C CA . VAL A 1 99 ? -7.583 -8.582 13.106 1.00 82.69 99 VAL A CA 1
ATOM 798 C C . VAL A 1 99 ? -9.084 -8.552 13.371 1.00 82.69 99 VAL A C 1
ATOM 800 O O . VAL A 1 99 ? -9.881 -9.085 12.597 1.00 82.69 99 VAL A O 1
ATOM 803 N N . ASP A 1 100 ? -9.480 -7.919 14.475 1.00 83.38 100 ASP A N 1
ATOM 804 C CA . ASP A 1 100 ? -10.882 -7.824 14.878 1.00 83.38 100 ASP A CA 1
ATOM 805 C C . ASP A 1 100 ? -11.642 -6.755 14.078 1.00 83.38 100 ASP A C 1
ATOM 807 O O . ASP A 1 100 ? -11.550 -5.551 14.330 1.00 83.38 100 ASP A O 1
ATOM 811 N N . VAL A 1 101 ? -12.465 -7.227 13.150 1.00 79.00 101 VAL A N 1
ATOM 812 C CA . VAL A 1 101 ? -13.340 -6.417 12.294 1.00 79.00 101 VAL A CA 1
ATOM 813 C C . VAL A 1 101 ? -14.825 -6.581 12.641 1.00 79.00 101 VAL A C 1
ATOM 815 O O . VAL A 1 101 ? -15.689 -6.095 11.915 1.00 79.00 101 VAL A O 1
ATOM 818 N N . VAL A 1 102 ? -15.144 -7.269 13.742 1.00 74.25 102 VAL A N 1
ATOM 819 C CA . VAL A 1 102 ? -16.492 -7.805 13.999 1.00 74.25 102 VAL A CA 1
ATOM 820 C C . VAL A 1 102 ? -17.452 -6.757 14.514 1.00 74.25 102 VAL A C 1
ATOM 822 O O . VAL A 1 102 ? -18.650 -6.859 14.266 1.00 74.25 102 VAL A O 1
ATOM 825 N N . SER A 1 103 ? -16.968 -5.771 15.268 1.00 79.69 103 SER A N 1
ATOM 826 C CA . SER A 1 103 ? -17.885 -4.832 15.906 1.00 79.69 103 SER A CA 1
ATOM 827 C C . SER A 1 103 ? -18.731 -4.102 14.846 1.00 79.69 103 SER A C 1
ATOM 829 O O . SER A 1 103 ? -18.194 -3.702 13.808 1.00 79.69 103 SER A O 1
ATOM 831 N N . PRO A 1 104 ? -20.043 -3.885 15.079 1.00 73.31 104 PRO A N 1
ATOM 832 C CA . PRO A 1 104 ? -20.912 -3.242 14.092 1.00 73.31 104 PRO A CA 1
ATOM 833 C C . PRO A 1 104 ? -20.368 -1.897 13.594 1.00 73.31 104 PRO A C 1
ATOM 835 O O . PRO A 1 104 ? -20.456 -1.583 12.411 1.00 73.31 104 PRO A O 1
ATOM 838 N N . GLY A 1 105 ? -19.733 -1.120 14.480 1.00 78.56 105 GLY A N 1
ATOM 839 C CA . GLY A 1 105 ? -19.077 0.134 14.108 1.00 78.56 105 GLY A CA 1
ATOM 840 C C . GLY A 1 105 ? -17.922 -0.059 13.120 1.00 78.56 105 GLY A C 1
ATOM 841 O O . GLY A 1 105 ? -17.806 0.703 12.164 1.00 78.56 105 GLY A O 1
ATOM 842 N N . ARG A 1 106 ? -17.096 -1.097 13.297 1.00 84.81 106 ARG A N 1
ATOM 843 C CA . ARG A 1 106 ? -15.988 -1.412 12.380 1.00 84.81 106 ARG A CA 1
ATOM 844 C C . ARG A 1 106 ? -16.501 -1.917 11.038 1.00 84.81 106 ARG A C 1
ATOM 846 O O . ARG A 1 106 ? -16.028 -1.449 10.009 1.00 84.81 106 ARG A O 1
ATOM 853 N N . GLN A 1 107 ? -17.517 -2.777 11.033 1.00 79.38 107 GLN A N 1
ATOM 854 C CA . GLN A 1 107 ? -18.139 -3.253 9.792 1.00 79.38 107 GLN A CA 1
ATOM 855 C C . GLN A 1 107 ? -18.726 -2.107 8.965 1.00 79.38 107 GLN A C 1
ATOM 857 O O . GLN A 1 107 ? -18.550 -2.072 7.747 1.00 79.38 107 GLN A O 1
ATOM 862 N N . VAL A 1 108 ? -19.370 -1.130 9.614 1.00 79.75 108 VAL A N 1
ATOM 863 C CA . VAL A 1 108 ? -19.873 0.073 8.934 1.00 79.75 108 VAL A CA 1
ATOM 864 C C . VAL A 1 108 ? -18.730 0.863 8.294 1.00 79.75 108 VAL A C 1
ATOM 866 O O . VAL A 1 108 ? -18.869 1.293 7.150 1.00 79.75 108 VAL A O 1
ATOM 869 N N . ARG A 1 109 ? -17.592 1.015 8.978 1.00 86.00 109 ARG A N 1
ATOM 870 C CA . ARG A 1 109 ? -16.421 1.724 8.434 1.00 86.00 109 ARG A CA 1
ATOM 871 C C . ARG A 1 109 ? -15.782 0.981 7.266 1.00 86.00 109 ARG A C 1
ATOM 873 O O . ARG A 1 109 ? -15.511 1.606 6.249 1.00 86.00 109 ARG A O 1
ATOM 880 N N . ILE A 1 110 ? -15.644 -0.345 7.346 1.00 86.19 110 ILE A N 1
ATOM 881 C CA . ILE A 1 110 ? -15.187 -1.176 6.213 1.00 86.19 110 ILE A CA 1
ATOM 882 C C . ILE A 1 110 ? -16.146 -1.028 5.030 1.00 86.19 110 ILE A C 1
ATOM 884 O O . ILE A 1 110 ? -15.724 -0.807 3.901 1.00 86.19 110 ILE A O 1
ATOM 888 N N . SER A 1 111 ? -17.450 -1.070 5.292 1.00 80.75 111 SER A N 1
ATOM 889 C CA . SER A 1 111 ? -18.477 -0.909 4.263 1.00 80.75 111 SER A CA 1
ATOM 890 C C . SER A 1 111 ? -18.397 0.456 3.572 1.00 80.75 111 SER A C 1
ATOM 892 O O . SER A 1 111 ? -18.559 0.564 2.357 1.00 80.75 111 SER A O 1
ATOM 894 N N . GLN A 1 112 ? -18.150 1.519 4.340 1.00 83.44 112 GLN A N 1
ATOM 895 C CA . GLN A 1 112 ? -17.940 2.868 3.813 1.00 83.44 112 GLN A CA 1
ATOM 896 C C . GLN A 1 112 ? -16.626 2.972 3.033 1.00 83.44 112 GLN A C 1
ATOM 898 O O . GLN A 1 112 ? -16.602 3.581 1.966 1.00 83.44 112 GLN A O 1
ATOM 903 N N . ALA A 1 113 ? -15.568 2.333 3.526 1.00 88.94 113 ALA A N 1
ATOM 904 C CA . ALA A 1 113 ? -14.271 2.258 2.878 1.00 88.94 113 ALA A CA 1
ATOM 905 C C . ALA A 1 113 ? -14.332 1.546 1.517 1.00 88.94 113 ALA A C 1
ATOM 907 O O . ALA A 1 113 ? -13.766 2.055 0.554 1.00 88.94 113 ALA A O 1
ATOM 908 N N . ILE A 1 114 ? -15.076 0.438 1.401 1.00 85.38 114 ILE A N 1
ATOM 909 C CA . ILE A 1 114 ? -15.314 -0.245 0.118 1.00 85.38 114 ILE A CA 1
ATOM 910 C C . ILE A 1 114 ? -15.981 0.716 -0.866 1.00 85.38 114 ILE A C 1
ATOM 912 O O . ILE A 1 114 ? -15.458 0.944 -1.952 1.00 85.38 114 ILE A O 1
ATOM 916 N N . LYS A 1 115 ? -17.094 1.350 -0.471 1.00 81.69 115 LYS A N 1
ATOM 917 C CA . LYS A 1 115 ? -17.806 2.314 -1.332 1.00 81.69 115 LYS A CA 1
ATOM 918 C C . LYS A 1 115 ? -16.901 3.456 -1.789 1.00 81.69 115 LYS A C 1
ATOM 920 O O . LYS A 1 115 ? -16.972 3.863 -2.943 1.00 81.69 115 LYS A O 1
ATOM 925 N N . TYR A 1 116 ? -16.060 3.953 -0.886 1.00 84.88 116 TYR A N 1
ATOM 926 C CA . TYR A 1 116 ? -15.097 5.006 -1.178 1.00 84.88 116 TYR A CA 1
ATOM 927 C C . TYR A 1 116 ? -14.036 4.560 -2.195 1.00 84.88 116 TYR A C 1
ATOM 929 O O . TYR A 1 116 ? -13.748 5.280 -3.143 1.00 84.88 116 TYR A O 1
ATOM 937 N N . ILE A 1 117 ? -13.468 3.363 -2.046 1.00 85.94 117 ILE A N 1
ATOM 938 C CA . ILE A 1 117 ? -12.480 2.840 -3.001 1.00 85.94 117 ILE A CA 1
ATOM 939 C C . ILE A 1 117 ? -13.124 2.611 -4.372 1.00 85.94 117 ILE A C 1
ATOM 941 O O . ILE A 1 117 ? -12.560 3.001 -5.391 1.00 85.94 117 ILE A O 1
ATOM 945 N N . LEU A 1 118 ? -14.331 2.043 -4.406 1.00 83.31 118 LEU A N 1
ATOM 946 C CA . LEU A 1 118 ? -15.042 1.763 -5.655 1.00 83.31 118 LEU A CA 1
ATOM 947 C C . LEU A 1 118 ? -15.517 3.023 -6.383 1.00 83.31 118 LEU A C 1
ATOM 949 O O . LEU A 1 118 ? -15.664 2.987 -7.602 1.00 83.31 118 LEU A O 1
ATOM 953 N N . SER A 1 119 ? -15.694 4.157 -5.693 1.00 80.69 119 SER A N 1
ATOM 954 C CA . SER A 1 119 ? -15.947 5.435 -6.375 1.00 80.69 119 SER A CA 1
ATOM 955 C C . SER A 1 119 ? -14.733 5.959 -7.153 1.00 80.69 119 SER A C 1
ATOM 957 O O . SER A 1 119 ? -14.864 6.938 -7.878 1.00 80.69 119 SER A O 1
ATOM 959 N N . HIS A 1 120 ? -13.566 5.321 -7.005 1.00 79.81 120 HIS A N 1
ATOM 960 C CA . HIS A 1 120 ? -12.324 5.609 -7.725 1.00 79.81 120 HIS A CA 1
ATOM 961 C C . HIS A 1 120 ? -11.949 4.465 -8.691 1.00 79.81 120 HIS A C 1
ATOM 963 O O . HIS A 1 120 ? -10.763 4.203 -8.907 1.00 79.81 120 HIS A O 1
ATOM 969 N N . ASN A 1 121 ? -12.947 3.771 -9.252 1.00 74.50 121 ASN A N 1
ATOM 970 C CA . ASN A 1 121 ? -12.793 2.584 -10.104 1.00 74.50 121 ASN A CA 1
ATOM 971 C C . ASN A 1 121 ? -11.744 2.738 -11.224 1.00 74.50 121 ASN A C 1
ATOM 973 O O . ASN A 1 121 ? -10.882 1.877 -11.352 1.00 74.50 121 ASN A O 1
ATOM 977 N N . ASP A 1 122 ? -11.735 3.851 -11.964 1.00 71.88 122 ASP A N 1
ATOM 978 C CA . ASP A 1 122 ? -10.796 4.053 -13.081 1.00 71.88 122 ASP A CA 1
ATOM 979 C C . ASP A 1 122 ? -9.323 4.024 -12.618 1.00 71.88 122 ASP A C 1
ATOM 981 O O . ASP A 1 122 ? -8.430 3.481 -13.283 1.00 71.88 122 ASP A O 1
ATOM 985 N N . ARG A 1 123 ? -9.058 4.595 -11.435 1.00 79.88 123 ARG A N 1
ATOM 986 C CA . ARG A 1 123 ? -7.726 4.597 -10.815 1.00 79.88 123 ARG A CA 1
ATOM 987 C C . ARG A 1 123 ? -7.412 3.239 -10.195 1.00 79.88 123 ARG A C 1
ATOM 989 O O . ARG A 1 123 ? -6.279 2.777 -10.312 1.00 79.88 123 ARG A O 1
ATOM 996 N N . LEU A 1 124 ? -8.399 2.603 -9.566 1.00 83.75 124 LEU A N 1
ATOM 997 C CA . LEU A 1 124 ? -8.268 1.273 -8.977 1.00 83.75 124 LEU A CA 1
ATOM 998 C C . LEU A 1 124 ? -7.885 0.226 -10.026 1.00 83.75 124 LEU A C 1
ATOM 1000 O O . LEU A 1 124 ? -6.944 -0.521 -9.788 1.00 83.75 124 LEU A O 1
ATOM 1004 N N . ASP A 1 125 ? -8.543 0.205 -11.184 1.00 82.94 125 ASP A N 1
ATOM 1005 C CA . ASP A 1 125 ? -8.267 -0.754 -12.260 1.00 82.94 125 ASP A CA 1
ATOM 1006 C C . ASP A 1 125 ? -6.834 -0.611 -12.780 1.00 82.94 125 ASP A C 1
ATOM 1008 O O . ASP A 1 125 ? -6.094 -1.591 -12.899 1.00 82.94 125 ASP A O 1
ATOM 1012 N N . SER A 1 126 ? -6.411 0.633 -13.019 1.00 79.75 126 SER A N 1
ATOM 1013 C CA . SER A 1 126 ? -5.055 0.950 -13.474 1.00 79.75 126 SER A CA 1
ATOM 1014 C C . SER A 1 126 ? -4.002 0.520 -12.448 1.00 79.75 126 SER A C 1
ATOM 1016 O O . SER A 1 126 ? -3.007 -0.121 -12.792 1.00 79.75 126 SER A O 1
ATOM 1018 N N . LEU A 1 127 ? -4.230 0.835 -11.170 1.00 82.88 127 LEU A N 1
ATOM 1019 C CA . LEU A 1 127 ? -3.326 0.469 -10.082 1.00 82.88 127 LEU A CA 1
ATOM 1020 C C . LEU A 1 127 ? -3.311 -1.029 -9.819 1.00 82.88 127 LEU A C 1
ATOM 1022 O O . LEU A 1 127 ? -2.248 -1.567 -9.534 1.00 82.88 127 LEU A O 1
ATOM 1026 N N . TYR A 1 128 ? -4.453 -1.704 -9.929 1.00 84.38 128 TYR A N 1
ATOM 1027 C CA . TYR A 1 128 ? -4.547 -3.150 -9.803 1.00 84.38 128 TYR A CA 1
ATOM 1028 C C . TYR A 1 128 ? -3.688 -3.822 -10.869 1.00 84.38 128 TYR A C 1
ATOM 1030 O O . TYR A 1 128 ? -2.822 -4.627 -10.536 1.00 84.38 128 TYR A O 1
ATOM 1038 N N . VAL A 1 129 ? -3.845 -3.418 -12.132 1.00 81.62 129 VAL A N 1
ATOM 1039 C CA . VAL A 1 129 ? -3.029 -3.917 -13.242 1.00 81.62 129 VAL A CA 1
ATOM 1040 C C . VAL A 1 129 ? -1.542 -3.662 -12.982 1.00 81.62 129 VAL A C 1
ATOM 1042 O O . VAL A 1 129 ? -0.762 -4.606 -13.065 1.00 81.62 129 VAL A O 1
ATOM 1045 N N . LEU A 1 130 ? -1.142 -2.451 -12.586 1.00 77.38 130 LEU A N 1
ATOM 1046 C CA . LEU A 1 130 ? 0.255 -2.142 -12.247 1.00 77.38 130 LEU A CA 1
ATOM 1047 C C . LEU A 1 130 ? 0.774 -2.949 -11.047 1.00 77.38 130 LEU A C 1
ATOM 1049 O O . LEU A 1 130 ? 1.917 -3.395 -11.049 1.00 77.38 130 LEU A O 1
ATOM 1053 N N . ALA A 1 131 ? -0.043 -3.173 -10.019 1.00 82.25 131 ALA A N 1
ATOM 1054 C CA . ALA A 1 131 ? 0.365 -3.848 -8.790 1.00 82.25 131 ALA A CA 1
ATOM 1055 C C . ALA A 1 131 ? 0.890 -5.265 -9.045 1.00 82.25 131 ALA A C 1
ATOM 1057 O O . ALA A 1 131 ? 1.864 -5.683 -8.415 1.00 82.25 131 ALA A O 1
ATOM 1058 N N . TRP A 1 132 ? 0.322 -5.976 -10.019 1.00 79.69 132 TRP A N 1
ATOM 1059 C CA . TRP A 1 132 ? 0.784 -7.309 -10.409 1.00 79.69 132 TRP A CA 1
ATOM 1060 C C . TRP A 1 132 ? 2.197 -7.343 -10.991 1.00 79.69 132 TRP A C 1
ATOM 1062 O O . TRP A 1 132 ? 2.854 -8.382 -10.937 1.00 79.69 132 TRP A O 1
ATOM 1072 N N . GLU A 1 133 ? 2.703 -6.217 -11.489 1.00 76.31 133 GLU A N 1
ATOM 1073 C CA . GLU A 1 133 ? 4.097 -6.088 -11.909 1.00 76.31 133 GLU A CA 1
ATOM 1074 C C . GLU A 1 133 ? 5.062 -6.033 -10.707 1.00 76.31 133 GLU A C 1
ATOM 1076 O O . GLU A 1 133 ? 6.212 -6.472 -10.796 1.00 76.31 133 GLU A O 1
ATOM 1081 N N . TYR A 1 134 ? 4.588 -5.532 -9.563 1.00 78.94 134 TYR A N 1
ATOM 1082 C CA . TYR A 1 134 ? 5.384 -5.274 -8.362 1.00 78.94 134 TYR A CA 1
ATOM 1083 C C . TYR A 1 134 ? 5.215 -6.339 -7.266 1.00 78.94 134 TYR A C 1
ATOM 1085 O O . TYR A 1 134 ? 6.164 -6.609 -6.519 1.00 78.94 134 TYR A O 1
ATOM 1093 N N . TYR A 1 135 ? 4.047 -6.984 -7.188 1.00 81.25 135 TYR A N 1
ATOM 1094 C CA . TYR A 1 135 ? 3.714 -8.002 -6.186 1.00 81.25 135 TYR A CA 1
ATOM 1095 C C . TYR A 1 135 ? 4.722 -9.146 -6.101 1.00 81.25 135 TYR A C 1
ATOM 1097 O O . TYR A 1 135 ? 5.131 -9.433 -4.982 1.00 81.25 135 TYR A O 1
ATOM 1105 N N . PRO A 1 136 ? 5.238 -9.733 -7.199 1.00 82.19 136 PRO A N 1
ATOM 1106 C CA . PRO A 1 136 ? 6.237 -10.795 -7.082 1.00 82.19 136 PRO A CA 1
ATOM 1107 C C . PRO A 1 136 ? 7.507 -10.355 -6.337 1.00 82.19 136 PRO A C 1
ATOM 1109 O O . PRO A 1 136 ? 8.070 -11.115 -5.551 1.00 82.19 136 PRO A O 1
ATOM 1112 N N . THR A 1 137 ? 7.952 -9.109 -6.546 1.00 82.38 137 THR A N 1
ATOM 1113 C CA . THR A 1 137 ? 9.127 -8.563 -5.846 1.00 82.38 137 THR A CA 1
ATOM 1114 C C . THR A 1 137 ? 8.829 -8.343 -4.366 1.00 82.38 137 THR A C 1
ATOM 1116 O O . THR A 1 137 ? 9.659 -8.683 -3.520 1.00 82.38 137 THR A O 1
ATOM 1119 N N . ALA A 1 138 ? 7.655 -7.789 -4.051 1.00 83.44 138 ALA A N 1
ATOM 1120 C CA . ALA A 1 138 ? 7.198 -7.628 -2.675 1.00 83.44 138 ALA A CA 1
ATOM 1121 C C . ALA A 1 138 ? 7.074 -8.986 -1.972 1.00 83.44 138 ALA A C 1
ATOM 1123 O O . ALA A 1 138 ? 7.632 -9.156 -0.890 1.00 83.44 138 ALA A O 1
ATOM 1124 N N . ASP A 1 139 ? 6.461 -9.968 -2.632 1.00 79.06 139 ASP A N 1
ATOM 1125 C CA . ASP A 1 139 ? 6.188 -11.289 -2.078 1.00 79.06 139 ASP A CA 1
ATOM 1126 C C . ASP A 1 139 ? 7.472 -12.025 -1.681 1.00 79.06 139 ASP A C 1
ATOM 1128 O O . ASP A 1 139 ? 7.574 -12.569 -0.577 1.00 79.06 139 ASP A O 1
ATOM 1132 N N . VAL A 1 140 ? 8.493 -11.979 -2.545 1.00 78.56 140 VAL A N 1
ATOM 1133 C CA . VAL A 1 140 ? 9.815 -12.555 -2.258 1.00 78.56 140 VAL A CA 1
ATOM 1134 C C . VAL A 1 140 ? 10.478 -11.866 -1.064 1.00 78.56 140 VAL A C 1
ATOM 1136 O O . VAL A 1 140 ? 11.018 -12.542 -0.187 1.00 78.56 140 VAL A O 1
ATOM 1139 N N . LYS A 1 141 ? 10.450 -10.530 -1.009 1.00 84.31 141 LYS A N 1
ATOM 1140 C CA . LYS A 1 141 ? 11.148 -9.762 0.033 1.00 84.31 141 LYS A CA 1
ATOM 1141 C C . LYS A 1 141 ? 10.463 -9.861 1.396 1.00 84.31 141 LYS A C 1
ATOM 1143 O O . LYS A 1 141 ? 11.151 -10.053 2.396 1.00 84.31 141 LYS A O 1
ATOM 1148 N N . PHE A 1 142 ? 9.133 -9.794 1.441 1.00 80.44 142 PHE A N 1
ATOM 1149 C CA . PHE A 1 142 ? 8.363 -10.021 2.665 1.00 80.44 142 PHE A CA 1
ATOM 1150 C C . PHE A 1 142 ? 8.508 -11.455 3.166 1.00 80.44 142 PHE A C 1
ATOM 1152 O O . PHE A 1 142 ? 8.799 -11.658 4.345 1.00 80.44 142 PHE A O 1
ATOM 1159 N N . GLY A 1 143 ? 8.422 -12.438 2.264 1.00 75.81 143 GLY A N 1
ATOM 1160 C CA . GLY A 1 143 ? 8.621 -13.846 2.602 1.00 75.81 143 GLY A CA 1
ATOM 1161 C C . GLY A 1 143 ? 10.007 -14.119 3.194 1.00 75.81 143 GLY A C 1
ATOM 1162 O O . GLY A 1 143 ? 10.110 -14.774 4.229 1.00 75.81 143 GLY A O 1
ATOM 1163 N N . ALA A 1 144 ? 11.065 -13.554 2.600 1.00 76.50 144 ALA A N 1
ATOM 1164 C CA . ALA A 1 144 ? 12.436 -13.673 3.107 1.00 76.50 144 ALA A CA 1
ATOM 1165 C C . ALA A 1 144 ? 12.639 -13.026 4.491 1.00 76.50 144 ALA A C 1
ATOM 1167 O O . ALA A 1 144 ? 13.534 -13.433 5.230 1.00 76.50 144 ALA A O 1
ATOM 1168 N N . ALA A 1 145 ? 11.817 -12.035 4.845 1.00 81.56 145 ALA A N 1
ATOM 1169 C CA . ALA A 1 145 ? 11.836 -11.364 6.142 1.00 81.56 145 ALA A CA 1
ATOM 1170 C C . ALA A 1 145 ? 10.810 -11.926 7.146 1.00 81.56 145 ALA A C 1
ATOM 1172 O O . ALA A 1 145 ? 10.683 -11.377 8.238 1.00 81.56 145 ALA A O 1
ATOM 1173 N N . HIS A 1 146 ? 10.081 -12.994 6.794 1.00 81.62 146 HIS A N 1
ATOM 1174 C CA . HIS A 1 146 ? 8.983 -13.562 7.590 1.00 81.62 146 HIS A CA 1
ATOM 1175 C C . HIS A 1 146 ? 7.874 -12.554 7.942 1.00 81.62 146 HIS A C 1
ATOM 1177 O O . HIS A 1 146 ? 7.243 -12.647 8.993 1.00 81.62 146 HIS A O 1
ATOM 1183 N N . ILE A 1 147 ? 7.630 -11.594 7.053 1.00 86.19 147 ILE A N 1
ATOM 1184 C CA . ILE A 1 147 ? 6.531 -10.634 7.157 1.00 86.19 147 ILE A CA 1
ATOM 1185 C C . ILE A 1 147 ? 5.388 -11.119 6.259 1.00 86.19 147 ILE A C 1
ATOM 1187 O O . ILE A 1 147 ? 5.617 -11.665 5.179 1.00 86.19 147 ILE A O 1
ATOM 1191 N N . GLY A 1 148 ? 4.147 -10.937 6.707 1.00 81.50 148 GLY A N 1
ATOM 1192 C CA . GLY A 1 148 ? 2.971 -11.327 5.938 1.00 81.50 148 GLY A CA 1
ATOM 1193 C C . GLY A 1 148 ? 2.779 -10.519 4.652 1.00 81.50 148 GLY A C 1
ATOM 1194 O O . GLY A 1 148 ? 3.156 -9.354 4.566 1.00 81.50 148 GLY A O 1
ATOM 1195 N N . GLN A 1 149 ? 2.146 -11.130 3.651 1.00 81.12 149 GLN A N 1
ATOM 1196 C CA . GLN A 1 149 ? 2.067 -10.535 2.313 1.00 81.12 149 GLN A CA 1
ATOM 1197 C C . GLN A 1 149 ? 1.092 -9.366 2.201 1.00 81.12 149 GLN A C 1
ATOM 1199 O O . GLN A 1 149 ? 1.264 -8.510 1.340 1.00 81.12 149 GLN A O 1
ATOM 1204 N N . ASP A 1 150 ? 0.105 -9.281 3.090 1.00 86.81 150 ASP A N 1
ATOM 1205 C CA . ASP A 1 150 ? -0.961 -8.276 3.004 1.00 86.81 150 ASP A CA 1
ATOM 1206 C C . ASP A 1 150 ? -0.467 -6.837 3.182 1.00 86.81 150 ASP A C 1
ATOM 1208 O O . ASP A 1 150 ? -1.119 -5.892 2.741 1.00 86.81 150 ASP A O 1
ATOM 1212 N N . PHE A 1 151 ? 0.732 -6.642 3.740 1.00 90.81 151 PHE A N 1
ATOM 1213 C CA . PHE A 1 151 ? 1.350 -5.321 3.791 1.00 90.81 151 PHE A CA 1
ATOM 1214 C C . PHE A 1 151 ? 1.595 -4.726 2.395 1.00 90.81 151 PHE A C 1
ATOM 1216 O O . PHE A 1 151 ? 1.634 -3.506 2.271 1.00 90.81 151 PHE A O 1
ATOM 1223 N N . LYS A 1 152 ? 1.679 -5.537 1.327 1.00 87.31 152 LYS A N 1
ATOM 1224 C CA . LYS A 1 152 ? 1.793 -5.052 -0.064 1.00 87.31 152 LYS A CA 1
ATOM 1225 C C . LYS A 1 152 ? 0.608 -4.210 -0.534 1.00 87.31 152 LYS A C 1
ATOM 1227 O O . LYS A 1 152 ? 0.767 -3.419 -1.461 1.00 87.31 152 LYS A O 1
ATOM 1232 N N . TYR A 1 153 ? -0.553 -4.331 0.112 1.00 91.81 153 TYR A N 1
ATOM 1233 C CA . TYR A 1 153 ? -1.716 -3.503 -0.203 1.00 91.81 153 TYR A CA 1
ATOM 1234 C C . TYR A 1 153 ? -1.520 -2.030 0.188 1.00 91.81 153 TYR A C 1
ATOM 1236 O O . TYR A 1 153 ? -2.164 -1.175 -0.411 1.00 91.81 153 TYR A O 1
ATOM 1244 N N . ILE A 1 154 ? -0.589 -1.713 1.101 1.00 91.06 154 ILE A N 1
ATOM 1245 C CA . ILE A 1 154 ? -0.236 -0.328 1.473 1.00 91.06 154 ILE A CA 1
ATOM 1246 C C . ILE A 1 154 ? 0.228 0.450 0.239 1.00 91.06 154 ILE A C 1
ATOM 1248 O O . ILE A 1 154 ? -0.269 1.537 -0.027 1.00 91.06 154 ILE A O 1
ATOM 1252 N N . ALA A 1 155 ? 1.096 -0.154 -0.577 1.00 87.38 155 ALA A N 1
ATOM 1253 C CA . ALA A 1 155 ? 1.636 0.475 -1.780 1.00 87.38 155 ALA A CA 1
ATOM 1254 C C . ALA A 1 155 ? 0.551 0.849 -2.808 1.00 87.38 155 ALA A C 1
ATOM 1256 O O . ALA A 1 155 ? 0.654 1.877 -3.478 1.00 87.38 155 ALA A O 1
ATOM 1257 N N . VAL A 1 156 ? -0.490 0.014 -2.929 1.00 88.50 156 VAL A N 1
ATOM 1258 C CA . VAL A 1 156 ? -1.647 0.273 -3.802 1.00 88.50 156 VAL A CA 1
ATOM 1259 C C . VAL A 1 156 ? -2.564 1.317 -3.179 1.00 88.50 156 VAL A C 1
ATOM 1261 O O . VAL A 1 156 ? -3.014 2.218 -3.880 1.00 88.50 156 VAL A O 1
ATOM 1264 N N . LEU 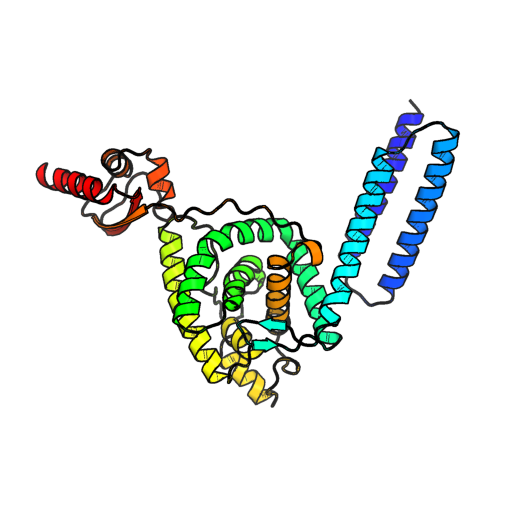A 1 157 ? -2.831 1.220 -1.875 1.00 89.06 157 LEU A N 1
ATOM 1265 C CA . LEU A 1 157 ? -3.703 2.161 -1.186 1.00 89.06 157 LEU A CA 1
ATOM 1266 C C . LEU A 1 157 ? -3.126 3.576 -1.210 1.00 89.06 157 LEU A C 1
ATOM 1268 O O . LEU A 1 157 ? -3.835 4.508 -1.572 1.00 89.06 157 LEU A O 1
ATOM 1272 N N . ASP A 1 158 ? -1.845 3.741 -0.896 1.00 84.12 158 ASP A N 1
ATOM 1273 C CA . ASP A 1 158 ? -1.189 5.049 -0.933 1.00 84.12 158 ASP A CA 1
ATOM 1274 C C . ASP A 1 158 ? -1.199 5.624 -2.356 1.00 84.12 158 ASP A C 1
ATOM 1276 O O . ASP A 1 158 ? -1.484 6.807 -2.560 1.00 84.12 158 ASP A O 1
ATOM 1280 N N . ALA A 1 159 ? -0.981 4.769 -3.362 1.00 82.44 159 ALA A N 1
ATOM 1281 C CA . ALA A 1 159 ? -1.094 5.151 -4.764 1.00 82.44 159 ALA A CA 1
ATOM 1282 C C . ALA A 1 159 ? -2.527 5.516 -5.177 1.00 82.44 159 ALA A C 1
ATOM 1284 O O . ALA A 1 159 ? -2.692 6.336 -6.078 1.00 82.44 159 ALA A O 1
ATOM 1285 N N . LEU A 1 160 ? -3.555 4.932 -4.555 1.00 84.50 160 LEU A N 1
ATOM 1286 C CA . LEU A 1 160 ? -4.967 5.222 -4.813 1.00 84.50 160 LEU A CA 1
ATOM 1287 C C . LEU A 1 160 ? -5.403 6.535 -4.155 1.00 84.50 160 LEU A C 1
AT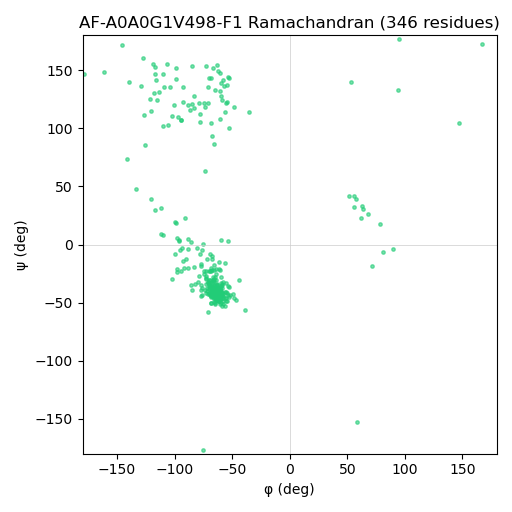OM 1289 O O . LEU A 1 160 ? -6.075 7.343 -4.793 1.00 84.50 160 LEU A O 1
ATOM 1293 N N . LEU A 1 161 ? -4.998 6.752 -2.903 1.00 80.56 161 LEU A N 1
ATOM 1294 C CA . LEU A 1 161 ? -5.322 7.942 -2.117 1.00 80.56 161 LEU A CA 1
ATOM 1295 C C . LEU A 1 161 ? -4.600 9.193 -2.644 1.00 80.56 161 LEU A C 1
ATOM 1297 O O . LEU A 1 161 ? -5.157 10.288 -2.606 1.00 80.56 161 LEU A O 1
ATOM 1301 N N . GLY A 1 162 ? -3.394 9.036 -3.201 1.00 71.62 162 GLY A N 1
ATOM 1302 C CA . GLY A 1 162 ? -2.630 10.137 -3.788 1.00 71.62 162 GLY A CA 1
ATOM 1303 C C . GLY A 1 162 ? -2.341 11.281 -2.809 1.00 71.62 162 GLY A C 1
ATOM 1304 O O . GLY A 1 162 ? -2.276 11.089 -1.595 1.00 71.62 162 GLY A O 1
ATOM 1305 N N . ASP A 1 163 ? -2.182 12.491 -3.349 1.00 62.25 163 ASP A N 1
ATOM 1306 C CA . ASP A 1 163 ? -1.803 13.675 -2.566 1.00 62.25 163 ASP A CA 1
ATOM 1307 C C . ASP A 1 163 ? -2.931 14.201 -1.653 1.00 62.25 163 ASP A C 1
ATOM 1309 O O . ASP A 1 163 ? -2.680 15.008 -0.760 1.00 62.25 163 ASP A O 1
ATOM 1313 N N . GLU A 1 164 ? -4.175 13.739 -1.827 1.00 56.50 164 GLU A N 1
ATOM 1314 C CA . GLU A 1 164 ? -5.329 14.198 -1.035 1.00 56.50 164 GLU A CA 1
ATOM 1315 C C . GLU A 1 164 ? -5.224 13.820 0.448 1.00 56.50 164 GLU A C 1
ATOM 1317 O O . GLU A 1 164 ? -5.814 14.473 1.311 1.00 56.50 164 GLU A O 1
ATOM 1322 N N . PHE A 1 165 ? -4.429 12.796 0.760 1.00 57.41 165 PHE A N 1
ATOM 1323 C CA . PHE A 1 165 ? -4.261 12.268 2.111 1.00 57.41 165 PHE A CA 1
ATOM 1324 C C . PHE A 1 165 ? -2.830 12.405 2.629 1.00 57.41 165 PHE A C 1
ATOM 1326 O O . PHE A 1 165 ? -2.388 11.631 3.483 1.00 57.41 165 PHE A O 1
ATOM 1333 N N . THR A 1 166 ? -2.112 13.435 2.166 1.00 52.34 166 THR A N 1
ATOM 1334 C CA . THR A 1 166 ? -0.818 13.812 2.742 1.00 52.34 166 THR A CA 1
ATOM 1335 C C . THR A 1 166 ? -0.964 14.140 4.225 1.00 52.34 166 THR A C 1
ATOM 1337 O O . THR A 1 166 ? -1.734 15.019 4.619 1.00 52.34 166 THR A O 1
ATOM 1340 N N . THR A 1 167 ? -0.190 13.458 5.068 1.00 51.47 167 THR A N 1
ATOM 1341 C CA . THR A 1 167 ? -0.048 13.853 6.472 1.00 51.47 167 THR A CA 1
ATOM 1342 C C . THR A 1 167 ? 0.596 15.249 6.555 1.00 51.47 167 THR A C 1
ATOM 1344 O O . THR A 1 167 ? 1.367 15.622 5.665 1.00 51.47 167 THR A O 1
ATOM 1347 N N . PRO A 1 168 ? 0.367 16.031 7.631 1.00 42.22 168 PRO A N 1
ATOM 1348 C CA . PRO A 1 168 ? 0.946 17.375 7.797 1.00 42.22 168 PRO A CA 1
ATOM 1349 C C . PRO A 1 168 ? 2.482 17.432 7.711 1.00 42.22 168 PRO A C 1
ATOM 1351 O O . PRO A 1 168 ? 3.061 18.503 7.565 1.00 42.22 168 PRO A O 1
ATOM 1354 N N . GLN A 1 169 ? 3.152 16.282 7.829 1.00 44.16 169 GLN A N 1
ATOM 1355 C CA . GLN A 1 169 ? 4.606 16.136 7.743 1.00 44.16 169 GLN A CA 1
ATOM 1356 C C . GLN A 1 169 ? 5.106 15.916 6.306 1.00 44.16 169 GLN A C 1
ATOM 1358 O O . GLN A 1 169 ? 6.305 15.717 6.112 1.00 44.16 169 GLN A O 1
ATOM 1363 N N . GLY A 1 170 ? 4.219 15.973 5.305 1.00 44.44 170 GLY A N 1
ATOM 1364 C CA . GLY A 1 170 ? 4.594 16.031 3.893 1.00 44.44 170 GLY A CA 1
ATOM 1365 C C . GLY A 1 170 ? 5.360 14.806 3.404 1.00 44.44 170 GLY A C 1
ATOM 1366 O O . GLY A 1 170 ? 6.243 14.935 2.558 1.00 44.44 170 GLY A O 1
ATOM 1367 N N . LYS A 1 171 ? 5.070 13.617 3.938 1.00 46.59 171 LYS A N 1
ATOM 1368 C CA . LYS A 1 171 ? 5.669 12.389 3.416 1.00 46.59 171 LYS A CA 1
ATOM 1369 C C . LYS A 1 171 ? 4.746 11.740 2.399 1.00 46.59 171 LYS A C 1
ATOM 1371 O O . LYS A 1 171 ? 3.750 11.130 2.766 1.00 46.59 171 LYS A O 1
ATOM 1376 N N . GLN A 1 172 ? 5.148 11.844 1.136 1.00 46.28 172 GLN A N 1
ATOM 1377 C CA . GLN A 1 172 ? 4.926 10.782 0.165 1.00 46.28 172 GLN A CA 1
ATOM 1378 C C . GLN A 1 172 ? 5.572 9.523 0.755 1.00 46.28 172 GLN A C 1
ATOM 1380 O O . GLN A 1 172 ? 6.786 9.521 0.992 1.00 46.28 172 GLN A O 1
ATOM 1385 N N . ASP A 1 173 ? 4.784 8.499 1.096 1.00 53.31 173 ASP A N 1
ATOM 1386 C CA . ASP A 1 173 ? 5.365 7.197 1.426 1.00 53.31 173 ASP A CA 1
ATOM 1387 C C . ASP A 1 173 ? 6.224 6.789 0.212 1.00 53.31 173 ASP A C 1
ATOM 1389 O O . ASP A 1 173 ? 5.725 6.762 -0.918 1.00 53.31 173 ASP A O 1
ATOM 1393 N N . PRO A 1 174 ? 7.538 6.548 0.374 1.00 53.03 174 PRO A N 1
ATOM 1394 C CA . PRO A 1 174 ? 8.380 6.167 -0.750 1.00 53.03 174 PRO A CA 1
ATOM 1395 C C . PRO A 1 174 ? 7.917 4.848 -1.380 1.00 53.03 174 PRO A C 1
ATOM 1397 O O . PRO A 1 174 ? 8.333 4.535 -2.490 1.00 53.03 174 PRO A O 1
ATOM 1400 N N . TRP A 1 175 ? 7.065 4.062 -0.725 1.00 69.19 175 TRP A N 1
ATOM 1401 C CA . TRP A 1 175 ? 6.598 2.778 -1.226 1.00 69.19 175 TRP A CA 1
ATOM 1402 C C . TRP A 1 175 ? 5.301 2.847 -2.055 1.00 69.19 175 TRP A C 1
ATOM 1404 O O . TRP A 1 175 ? 4.614 1.849 -2.229 1.00 69.19 175 TRP A O 1
ATOM 1414 N N . VAL A 1 176 ? 4.993 4.009 -2.633 1.00 62.53 176 VAL A N 1
ATOM 1415 C CA . VAL A 1 176 ? 3.902 4.193 -3.604 1.00 62.53 176 VAL A CA 1
ATOM 1416 C C . VAL A 1 176 ? 4.225 3.532 -4.954 1.00 62.53 176 VAL A C 1
ATOM 1418 O O . VAL A 1 176 ? 5.329 3.692 -5.498 1.00 62.53 176 VAL A O 1
ATOM 1421 N N . ILE A 1 177 ? 3.236 2.831 -5.522 1.00 57.88 177 ILE A N 1
ATOM 1422 C CA . ILE A 1 177 ? 3.247 2.399 -6.929 1.00 57.88 177 ILE A CA 1
ATOM 1423 C C . ILE A 1 177 ? 3.062 3.635 -7.816 1.00 57.88 177 ILE A C 1
ATOM 1425 O O . ILE A 1 177 ? 2.066 4.344 -7.705 1.00 57.88 177 ILE A O 1
ATOM 1429 N N . ALA A 1 178 ? 4.024 3.887 -8.699 1.00 59.56 178 ALA A N 1
ATOM 1430 C CA . ALA A 1 178 ? 3.992 4.984 -9.663 1.00 59.56 178 ALA A CA 1
ATOM 1431 C C . ALA A 1 178 ? 4.037 4.424 -11.091 1.00 59.56 178 ALA A C 1
ATOM 1433 O O . ALA A 1 178 ? 4.561 3.329 -11.300 1.00 59.56 178 ALA A O 1
ATOM 1434 N N . ASP A 1 179 ? 3.527 5.183 -12.066 1.00 53.19 179 ASP A N 1
ATOM 1435 C CA . ASP A 1 179 ? 3.586 4.850 -13.498 1.00 53.19 179 ASP A CA 1
ATOM 1436 C C . ASP A 1 179 ? 5.008 5.062 -14.063 1.00 53.19 179 ASP A C 1
ATOM 1438 O O . ASP A 1 179 ? 5.283 5.924 -14.894 1.00 53.19 179 ASP A O 1
ATOM 1442 N N . GLU A 1 180 ? 5.952 4.286 -13.534 1.00 55.91 180 GLU A N 1
ATOM 1443 C CA . GLU A 1 180 ? 7.348 4.198 -13.965 1.00 55.91 180 GLU A CA 1
ATOM 1444 C C . GLU A 1 180 ? 7.665 2.756 -14.396 1.00 55.91 180 GLU A C 1
ATOM 1446 O O . GLU A 1 180 ? 8.746 2.241 -14.113 1.00 55.91 180 GLU A O 1
ATOM 1451 N N . SER A 1 181 ? 6.716 2.093 -15.068 1.00 53.19 181 SER A N 1
ATOM 1452 C CA . SER A 1 181 ? 6.667 0.660 -15.455 1.00 53.19 181 SER A CA 1
ATOM 1453 C C . SER A 1 181 ? 7.884 0.110 -16.236 1.00 53.19 181 SER A C 1
ATOM 1455 O O . SER A 1 181 ? 7.963 -1.067 -16.591 1.00 53.19 181 SER A O 1
ATOM 1457 N N . GLY A 1 182 ? 8.913 0.927 -16.455 1.00 56.03 182 GLY A N 1
ATOM 1458 C CA . GLY A 1 182 ? 10.219 0.476 -16.898 1.00 56.03 182 GLY A CA 1
ATOM 1459 C C . GLY A 1 182 ? 11.011 -0.248 -15.795 1.00 56.03 182 GLY A C 1
ATOM 1460 O O . GLY A 1 182 ? 10.896 0.054 -14.608 1.00 56.03 182 GLY A O 1
ATOM 1461 N N . PRO A 1 183 ? 11.925 -1.153 -16.164 1.00 49.03 183 PRO A N 1
ATOM 1462 C CA . PRO A 1 183 ? 12.898 -1.765 -15.265 1.00 49.03 183 PRO A CA 1
ATOM 1463 C C . PRO A 1 183 ? 13.615 -0.825 -14.266 1.00 49.03 183 PRO A C 1
ATOM 1465 O O . PRO A 1 183 ? 13.954 -1.254 -13.161 1.00 49.03 183 PRO A O 1
ATOM 1468 N N . LEU A 1 184 ? 13.829 0.458 -14.597 1.00 48.56 184 LEU A N 1
ATOM 1469 C CA . LEU A 1 184 ? 14.379 1.439 -13.649 1.00 48.56 184 LEU A CA 1
ATOM 1470 C C . LEU A 1 184 ? 13.414 1.711 -12.484 1.00 48.56 184 LEU A C 1
ATOM 1472 O O . LEU A 1 184 ? 13.819 1.538 -11.336 1.00 48.56 184 LEU A O 1
ATOM 1476 N N . GLY A 1 185 ? 12.138 1.987 -12.772 1.00 63.16 185 GLY A N 1
ATOM 1477 C CA . GLY A 1 185 ? 11.106 2.134 -11.744 1.00 63.16 185 GLY A CA 1
ATOM 1478 C C . GLY A 1 185 ? 10.869 0.838 -10.965 1.00 63.16 185 GLY A C 1
ATOM 1479 O O . GLY A 1 185 ? 10.631 0.885 -9.759 1.00 63.16 185 GLY A O 1
ATOM 1480 N N . LYS A 1 186 ? 11.054 -0.340 -11.587 1.00 61.62 186 LYS A N 1
ATOM 1481 C CA . LYS A 1 186 ? 11.044 -1.637 -10.871 1.00 61.62 186 LYS A CA 1
ATOM 1482 C C . LYS A 1 186 ? 12.168 -1.772 -9.857 1.00 61.62 186 LYS A C 1
ATOM 1484 O O . LYS A 1 186 ? 11.941 -2.251 -8.750 1.00 61.62 186 LYS A O 1
ATOM 1489 N N . LYS A 1 187 ? 13.391 -1.378 -10.210 1.00 61.44 187 LYS A N 1
ATOM 1490 C CA . LYS A 1 187 ? 14.519 -1.415 -9.272 1.00 61.44 187 LYS A CA 1
ATOM 1491 C C . LYS A 1 187 ? 14.340 -0.407 -8.154 1.00 61.44 187 LYS A C 1
ATOM 1493 O O . LYS A 1 187 ? 14.607 -0.749 -7.004 1.00 61.44 187 LYS A O 1
ATOM 1498 N N . ASP A 1 188 ? 13.857 0.786 -8.467 1.00 72.00 188 ASP A N 1
ATOM 1499 C CA . ASP A 1 188 ? 13.570 1.783 -7.445 1.00 72.00 188 ASP A CA 1
ATOM 1500 C C . ASP A 1 188 ? 12.444 1.296 -6.532 1.00 72.00 188 ASP A C 1
ATOM 1502 O O . ASP A 1 188 ? 12.556 1.409 -5.315 1.00 72.00 188 ASP A O 1
ATOM 1506 N N . PHE A 1 189 ? 11.407 0.645 -7.068 1.00 77.19 189 PHE A N 1
ATOM 1507 C CA . PHE A 1 189 ? 10.400 -0.044 -6.260 1.00 77.19 189 PHE A CA 1
ATOM 1508 C C . PHE A 1 189 ? 11.008 -1.162 -5.406 1.00 77.19 189 PHE A C 1
ATOM 1510 O O . PHE A 1 189 ? 10.697 -1.260 -4.224 1.00 77.19 189 PHE A O 1
ATOM 1517 N N . ALA A 1 190 ? 11.912 -1.981 -5.946 1.00 77.56 190 ALA A N 1
ATOM 1518 C CA . ALA A 1 190 ? 12.578 -3.033 -5.185 1.00 77.56 190 ALA A CA 1
ATOM 1519 C C . ALA A 1 190 ? 13.390 -2.456 -4.013 1.00 77.56 190 ALA A C 1
ATOM 1521 O O . ALA A 1 190 ? 13.314 -2.986 -2.906 1.00 77.56 190 ALA A O 1
ATOM 1522 N N . VAL A 1 191 ? 14.129 -1.363 -4.224 1.00 79.44 191 VAL A N 1
ATOM 1523 C CA . VAL A 1 191 ? 14.874 -0.664 -3.161 1.00 79.44 191 VAL A CA 1
ATOM 1524 C C . VAL A 1 191 ? 13.916 -0.067 -2.125 1.00 79.44 191 VAL A C 1
ATOM 1526 O O . VAL A 1 191 ? 14.136 -0.213 -0.922 1.00 79.44 191 VAL A O 1
ATOM 1529 N N . ARG A 1 192 ? 12.819 0.556 -2.572 1.00 82.38 192 ARG A N 1
ATOM 1530 C CA . ARG A 1 192 ? 11.766 1.102 -1.696 1.00 82.38 192 ARG A CA 1
ATOM 1531 C C . ARG A 1 192 ? 11.080 -0.015 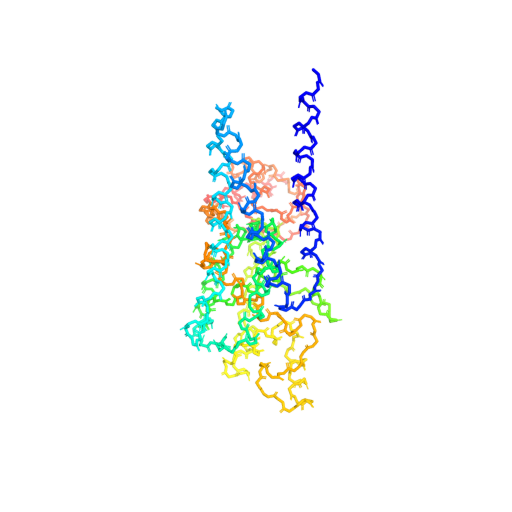-0.898 1.00 82.38 192 ARG A C 1
ATOM 1533 O O . ARG A 1 192 ? 10.822 0.158 0.288 1.00 82.38 192 ARG A O 1
ATOM 1540 N N . THR A 1 193 ? 10.932 -1.198 -1.491 1.00 85.88 193 THR A N 1
ATOM 1541 C CA . THR A 1 193 ? 10.422 -2.406 -0.829 1.00 85.88 193 THR A CA 1
ATOM 1542 C C . THR A 1 193 ? 11.381 -2.919 0.246 1.00 85.88 193 THR A C 1
ATOM 1544 O O . THR A 1 193 ? 10.919 -3.293 1.315 1.00 85.88 193 THR A O 1
ATOM 1547 N N . ASP A 1 194 ? 12.706 -2.891 0.040 1.00 86.25 194 ASP A N 1
ATOM 1548 C CA . ASP A 1 194 ? 13.661 -3.251 1.110 1.00 86.25 194 ASP A CA 1
ATOM 1549 C C . ASP A 1 194 ? 13.529 -2.314 2.318 1.00 86.25 194 ASP A C 1
ATOM 1551 O O . ASP A 1 194 ? 13.561 -2.749 3.473 1.00 86.25 194 ASP A O 1
ATOM 1555 N N . ALA A 1 195 ? 13.356 -1.015 2.054 1.00 86.25 195 ALA A N 1
ATOM 1556 C CA . ALA A 1 195 ? 13.121 -0.029 3.100 1.00 86.25 195 ALA A CA 1
ATOM 1557 C C . ALA A 1 195 ? 11.780 -0.267 3.817 1.00 86.25 195 ALA A C 1
ATOM 1559 O O . ALA A 1 195 ? 11.742 -0.213 5.049 1.00 86.25 195 ALA A O 1
ATOM 1560 N N . ALA A 1 196 ? 10.716 -0.580 3.070 1.00 89.50 196 ALA A N 1
ATOM 1561 C CA . ALA A 1 196 ? 9.400 -0.909 3.611 1.00 89.50 196 ALA A CA 1
ATOM 1562 C C . ALA A 1 196 ? 9.445 -2.170 4.486 1.00 89.50 196 ALA A C 1
ATOM 1564 O O . ALA A 1 196 ? 9.013 -2.126 5.633 1.00 89.50 196 ALA A O 1
ATOM 1565 N N . VAL A 1 197 ? 10.065 -3.254 4.009 1.00 91.31 197 VAL A N 1
ATOM 1566 C CA . VAL A 1 197 ? 10.277 -4.502 4.763 1.00 91.31 197 VAL A CA 1
ATOM 1567 C C . VAL A 1 197 ? 10.992 -4.227 6.083 1.00 91.31 197 VAL A C 1
ATOM 1569 O O . VAL A 1 197 ? 10.525 -4.642 7.142 1.00 91.31 197 VAL A O 1
ATOM 1572 N N . LYS A 1 198 ? 12.094 -3.466 6.052 1.00 91.56 198 LYS A N 1
ATOM 1573 C CA . LYS A 1 198 ? 12.832 -3.103 7.269 1.00 91.56 198 LYS A CA 1
ATOM 1574 C C . LYS A 1 198 ? 11.974 -2.285 8.236 1.00 91.56 198 LYS A C 1
ATOM 1576 O O . LYS A 1 198 ? 12.034 -2.501 9.446 1.00 91.56 198 LYS A O 1
ATOM 1581 N N . ARG A 1 199 ? 11.206 -1.325 7.718 1.00 91.06 199 ARG A N 1
ATOM 1582 C CA . ARG A 1 199 ? 10.355 -0.441 8.520 1.00 91.06 199 ARG A CA 1
ATOM 1583 C C . ARG A 1 199 ? 9.193 -1.200 9.154 1.00 91.06 199 ARG A C 1
ATOM 1585 O O . ARG A 1 199 ? 9.023 -1.103 10.363 1.00 91.06 199 ARG A O 1
ATOM 1592 N N . ILE A 1 200 ? 8.450 -1.976 8.372 1.00 93.25 200 ILE A N 1
ATOM 1593 C CA . ILE A 1 200 ? 7.330 -2.796 8.846 1.00 93.25 200 ILE A CA 1
ATOM 1594 C C . ILE A 1 200 ? 7.829 -3.827 9.858 1.00 93.25 200 ILE A C 1
ATOM 1596 O O . ILE A 1 200 ? 7.246 -3.943 10.928 1.00 93.25 200 ILE A O 1
ATOM 1600 N N . GLY A 1 201 ? 8.949 -4.504 9.584 1.00 94.31 201 GLY A N 1
ATOM 1601 C CA . GLY A 1 201 ? 9.548 -5.450 10.527 1.00 94.31 201 GLY A CA 1
ATOM 1602 C C . GLY A 1 201 ? 9.909 -4.808 11.870 1.00 94.31 201 GLY A C 1
ATOM 1603 O O . GLY A 1 201 ? 9.635 -5.389 12.917 1.00 94.31 201 GLY A O 1
ATOM 1604 N N . LYS A 1 202 ? 10.460 -3.583 11.859 1.00 95.00 202 LYS A N 1
ATOM 1605 C CA . LYS A 1 202 ? 10.714 -2.814 13.089 1.00 95.00 202 LYS A CA 1
ATOM 1606 C C . LYS A 1 202 ? 9.407 -2.524 13.841 1.00 95.00 202 LYS A C 1
ATOM 1608 O O . LYS A 1 202 ? 9.340 -2.754 15.042 1.00 95.00 202 LYS A O 1
ATOM 1613 N N . LEU A 1 203 ? 8.385 -2.031 13.142 1.00 94.50 203 LEU A N 1
ATOM 1614 C CA . LEU A 1 203 ? 7.108 -1.644 13.750 1.00 94.50 203 LEU A CA 1
ATOM 1615 C C . LEU A 1 203 ? 6.339 -2.851 14.307 1.00 94.50 203 LEU A C 1
ATOM 1617 O O . LEU A 1 203 ? 5.792 -2.761 15.398 1.00 94.50 203 LEU A O 1
ATOM 1621 N N . LEU A 1 204 ? 6.370 -3.997 13.621 1.00 94.50 204 LEU A N 1
ATOM 1622 C CA . LEU A 1 204 ? 5.801 -5.250 14.124 1.00 94.50 204 LEU A CA 1
ATOM 1623 C C . LEU A 1 204 ? 6.431 -5.659 15.461 1.00 94.50 204 LEU A C 1
ATOM 1625 O O . LEU A 1 204 ? 5.718 -6.058 16.376 1.00 94.50 204 LEU A O 1
ATOM 1629 N N . GLN A 1 205 ? 7.754 -5.532 15.597 1.00 95.38 205 GLN A N 1
ATOM 1630 C CA . GLN A 1 205 ? 8.437 -5.804 16.866 1.00 95.38 205 GLN A CA 1
ATOM 1631 C C . GLN A 1 205 ? 8.056 -4.787 17.945 1.00 95.38 205 GLN A C 1
ATOM 1633 O O . GLN A 1 205 ? 7.804 -5.165 19.083 1.00 95.38 205 GLN A O 1
ATOM 1638 N N . GLU A 1 206 ? 8.009 -3.506 17.586 1.00 94.12 206 GLU A N 1
ATOM 1639 C CA . GLU A 1 206 ? 7.720 -2.407 18.509 1.00 94.12 206 GLU A CA 1
ATOM 1640 C C . GLU A 1 206 ? 6.298 -2.470 19.080 1.00 94.12 206 GLU A C 1
ATOM 1642 O O . GLU A 1 206 ? 6.101 -2.264 20.275 1.00 94.12 206 GLU A O 1
ATOM 1647 N N . PHE A 1 207 ? 5.320 -2.823 18.246 1.00 94.31 207 PHE A N 1
ATOM 1648 C CA . PHE A 1 207 ? 3.910 -2.923 18.620 1.00 94.31 207 PHE A CA 1
ATOM 1649 C C . PHE A 1 207 ? 3.462 -4.360 18.923 1.00 94.31 207 PHE A C 1
ATOM 1651 O O . PHE A 1 207 ? 2.268 -4.640 18.923 1.00 94.31 207 PHE A O 1
ATOM 1658 N N . ASN A 1 208 ? 4.390 -5.289 19.186 1.00 93.88 208 ASN A N 1
ATOM 1659 C CA . ASN A 1 208 ? 4.086 -6.684 19.540 1.00 93.88 208 ASN A CA 1
ATOM 1660 C C . ASN A 1 208 ? 3.116 -7.386 18.563 1.00 93.88 208 ASN A C 1
ATOM 1662 O O . ASN A 1 208 ? 2.234 -8.139 18.974 1.00 93.88 208 ASN A O 1
ATOM 1666 N N . ASN A 1 209 ? 3.303 -7.159 17.262 1.00 91.38 209 ASN A N 1
ATOM 1667 C CA . ASN A 1 209 ? 2.450 -7.627 16.166 1.00 91.38 209 ASN A CA 1
ATOM 1668 C C . ASN A 1 209 ? 0.999 -7.104 16.190 1.00 91.38 209 ASN A C 1
ATOM 1670 O O . ASN A 1 209 ? 0.122 -7.702 15.565 1.00 91.38 209 ASN A O 1
ATOM 1674 N N . ASP A 1 210 ? 0.732 -5.978 16.855 1.00 93.12 210 ASP A N 1
ATOM 1675 C CA . ASP A 1 210 ? -0.521 -5.244 16.673 1.00 93.12 210 ASP A CA 1
ATOM 1676 C C . ASP A 1 210 ? -0.551 -4.641 15.260 1.00 93.12 210 ASP A C 1
ATOM 1678 O O . ASP A 1 210 ? 0.161 -3.683 14.937 1.00 93.12 210 ASP A O 1
ATOM 1682 N N . ILE A 1 211 ? -1.338 -5.263 14.379 1.00 93.38 211 ILE A N 1
ATOM 1683 C CA . ILE A 1 211 ? -1.395 -4.907 12.960 1.00 93.38 211 ILE A CA 1
ATOM 1684 C C . ILE A 1 211 ? -1.947 -3.499 12.737 1.00 93.38 211 ILE A C 1
ATOM 1686 O O . ILE A 1 211 ? -1.283 -2.739 12.025 1.00 93.38 211 ILE A O 1
ATOM 1690 N N . PRO A 1 212 ? -3.099 -3.105 13.314 1.00 92.69 212 PRO A N 1
ATOM 1691 C CA . PRO A 1 212 ? -3.575 -1.743 13.145 1.00 92.69 212 PRO A CA 1
ATOM 1692 C C . PRO A 1 212 ? -2.557 -0.688 13.597 1.00 92.69 212 PRO A C 1
ATOM 1694 O O . PRO A 1 212 ? -2.274 0.237 12.834 1.00 92.69 212 PRO A O 1
ATOM 1697 N N . LEU A 1 213 ? -1.927 -0.839 14.769 1.00 93.06 213 LEU A N 1
ATOM 1698 C CA . LEU A 1 213 ? -0.903 0.107 15.231 1.00 93.06 213 LEU A CA 1
ATOM 1699 C C . LEU A 1 213 ? 0.340 0.107 14.339 1.00 93.06 213 LEU A C 1
ATOM 1701 O O . LEU A 1 213 ? 0.889 1.175 14.061 1.00 93.06 213 LEU A O 1
ATOM 1705 N N . THR A 1 214 ? 0.759 -1.058 13.842 1.00 93.62 214 THR A N 1
ATOM 1706 C CA . THR A 1 214 ? 1.878 -1.188 12.895 1.00 93.62 214 THR A CA 1
ATOM 1707 C C . THR A 1 214 ? 1.596 -0.414 11.608 1.00 93.62 214 THR A C 1
ATOM 1709 O O . THR A 1 214 ? 2.416 0.403 11.184 1.00 93.62 214 THR A O 1
ATOM 1712 N N . VAL A 1 215 ? 0.428 -0.634 10.996 1.00 92.19 215 VAL A N 1
ATOM 1713 C CA . VAL A 1 215 ? 0.008 0.050 9.764 1.00 92.19 215 VAL A CA 1
ATOM 1714 C C . VAL A 1 215 ? -0.084 1.555 9.999 1.00 92.19 215 VAL A C 1
ATOM 1716 O O . VAL A 1 215 ? 0.484 2.341 9.238 1.00 92.19 215 VAL A O 1
ATOM 1719 N N . MET A 1 216 ? -0.729 1.971 11.088 1.00 89.25 216 MET A N 1
ATOM 1720 C CA . MET A 1 216 ? -0.893 3.389 11.389 1.00 89.25 216 MET A CA 1
ATOM 1721 C C . MET A 1 216 ? 0.420 4.089 11.706 1.00 89.25 216 MET A C 1
ATOM 1723 O O . MET A 1 216 ? 0.616 5.234 11.306 1.00 89.25 216 MET A O 1
ATOM 1727 N N . SER A 1 217 ? 1.342 3.409 12.379 1.00 89.38 217 SER A N 1
ATOM 1728 C CA . SER A 1 217 ? 2.676 3.939 12.664 1.00 89.38 217 SER A CA 1
ATOM 1729 C C . SER A 1 217 ? 3.556 3.975 11.421 1.00 89.38 217 SER A C 1
ATOM 1731 O O . SER A 1 217 ? 4.450 4.826 11.325 1.00 89.38 217 SER A O 1
ATOM 1733 N N . ASN A 1 218 ? 3.302 3.097 10.444 1.00 87.44 218 ASN A N 1
ATOM 1734 C CA . ASN A 1 218 ? 3.919 3.212 9.131 1.00 87.44 218 ASN A CA 1
ATOM 1735 C C . ASN A 1 218 ? 3.449 4.497 8.437 1.00 87.44 218 ASN A C 1
ATOM 1737 O O . ASN A 1 218 ? 4.309 5.301 8.071 1.00 87.44 218 ASN A O 1
ATOM 1741 N N . PHE A 1 219 ? 2.128 4.702 8.379 1.00 85.19 219 PHE A N 1
ATOM 1742 C CA . PHE A 1 219 ? 1.451 5.800 7.680 1.00 85.19 219 PHE A CA 1
ATOM 1743 C C . PHE A 1 219 ? 1.638 7.184 8.339 1.00 85.19 219 PHE A C 1
ATOM 1745 O O . PHE A 1 219 ? 2.168 8.107 7.725 1.00 85.19 219 PHE A O 1
ATOM 1752 N N . LEU A 1 220 ? 1.246 7.347 9.608 1.00 83.50 220 LEU A N 1
ATOM 1753 C CA . LEU A 1 220 ? 1.328 8.621 10.346 1.00 83.50 220 LEU A CA 1
ATOM 1754 C C . LEU A 1 220 ? 2.709 8.887 10.951 1.00 83.50 220 LEU A C 1
ATOM 1756 O O . LEU A 1 220 ? 3.029 10.018 11.316 1.00 83.50 220 LEU A O 1
ATOM 1760 N N . GLY A 1 221 ? 3.516 7.837 11.092 1.00 84.75 221 GLY A N 1
ATOM 1761 C CA . GLY A 1 221 ? 4.762 7.864 11.839 1.00 84.75 221 GLY A CA 1
ATOM 1762 C C . GLY A 1 221 ? 4.593 7.410 13.290 1.00 84.75 221 GLY A C 1
ATOM 1763 O O . GLY A 1 221 ? 3.744 7.901 14.027 1.00 84.75 221 GLY A O 1
ATOM 1764 N N . GLU A 1 222 ? 5.494 6.523 13.707 1.00 86.62 222 GLU A N 1
ATOM 1765 C CA . GLU A 1 222 ? 5.665 5.975 15.062 1.00 86.62 222 GLU A CA 1
ATOM 1766 C C . GLU A 1 222 ? 5.460 7.019 16.165 1.00 86.62 222 GLU A C 1
ATOM 1768 O O . GLU A 1 222 ? 4.545 6.898 16.966 1.00 86.62 222 GLU A O 1
ATOM 1773 N N . LYS A 1 223 ? 6.209 8.129 16.132 1.00 88.50 223 LYS A N 1
ATOM 1774 C CA . LYS A 1 223 ? 6.102 9.181 17.156 1.00 88.50 223 LYS A CA 1
ATOM 1775 C C . LYS A 1 223 ? 4.707 9.795 17.270 1.00 88.50 223 LYS A C 1
ATOM 1777 O O . LYS A 1 223 ? 4.333 10.211 18.360 1.00 88.50 223 LYS A O 1
ATOM 1782 N N . ALA A 1 224 ? 3.974 9.917 16.163 1.00 87.25 224 ALA A N 1
ATOM 1783 C CA . ALA A 1 224 ? 2.632 10.490 16.184 1.00 87.25 224 ALA A CA 1
ATOM 1784 C C . ALA A 1 224 ? 1.645 9.528 16.855 1.00 87.25 224 ALA A C 1
ATOM 1786 O O . ALA A 1 224 ? 0.850 9.961 17.686 1.00 87.25 224 ALA A O 1
ATOM 1787 N N . VAL A 1 225 ? 1.744 8.233 16.541 1.00 90.12 225 VAL A N 1
ATOM 1788 C CA . VAL A 1 225 ? 0.900 7.189 17.135 1.00 90.12 225 VAL A CA 1
ATOM 1789 C C . VAL A 1 225 ? 1.232 6.996 18.612 1.00 90.12 225 VAL A C 1
ATOM 1791 O O . VAL A 1 225 ? 0.332 7.107 19.438 1.00 90.12 225 VAL A O 1
ATOM 1794 N N . THR A 1 226 ? 2.508 6.825 18.970 1.00 92.31 226 THR A N 1
ATOM 1795 C CA . THR A 1 226 ? 2.934 6.660 20.370 1.00 92.31 226 THR A CA 1
ATOM 1796 C C . THR A 1 226 ? 2.513 7.854 21.224 1.00 92.31 226 THR A C 1
ATOM 1798 O O . THR A 1 226 ? 1.944 7.676 22.296 1.00 92.31 226 THR A O 1
ATOM 1801 N N . ARG A 1 227 ? 2.692 9.083 20.720 1.00 92.31 227 ARG A N 1
ATOM 1802 C CA . ARG A 1 227 ? 2.241 10.292 21.420 1.00 92.31 227 ARG A CA 1
ATOM 1803 C C . ARG A 1 227 ? 0.724 10.312 21.617 1.00 92.31 227 ARG A C 1
ATOM 1805 O O . ARG A 1 227 ? 0.269 10.662 22.699 1.00 92.31 227 ARG A O 1
ATOM 1812 N N . ALA A 1 228 ? -0.056 9.943 20.598 1.00 92.44 228 ALA A N 1
ATOM 1813 C CA . ALA A 1 228 ? -1.511 9.880 20.716 1.00 92.44 228 ALA A CA 1
ATOM 1814 C C . ALA A 1 228 ? -1.949 8.837 21.759 1.00 92.44 228 ALA A C 1
ATOM 1816 O O . ALA A 1 228 ? -2.838 9.122 22.560 1.00 92.44 228 ALA A O 1
ATOM 1817 N N . MET A 1 229 ? -1.302 7.666 21.782 1.00 94.75 229 MET A N 1
ATOM 1818 C CA . MET A 1 229 ? -1.554 6.612 22.771 1.00 94.75 229 MET A CA 1
ATOM 1819 C C . MET A 1 229 ? -1.244 7.088 24.193 1.00 94.75 229 MET A C 1
ATOM 1821 O O . MET A 1 229 ? -2.062 6.911 25.093 1.00 94.75 229 MET A O 1
ATOM 1825 N N . GLU A 1 230 ? -0.099 7.747 24.395 1.00 96.06 230 GLU A N 1
ATOM 1826 C CA . GLU A 1 230 ? 0.316 8.298 25.691 1.00 96.06 230 GLU A CA 1
ATOM 1827 C C . GLU A 1 230 ? -0.622 9.411 26.181 1.00 96.06 230 GLU A C 1
ATOM 1829 O O . GLU A 1 230 ? -1.065 9.389 27.333 1.00 96.06 230 GLU A O 1
ATOM 1834 N N . GLU A 1 231 ? -0.953 10.374 25.313 1.00 96.31 231 GLU A N 1
ATOM 1835 C CA . GLU A 1 231 ? -1.827 11.506 25.645 1.00 96.31 231 GLU A CA 1
ATOM 1836 C C . GLU A 1 231 ? -3.245 11.043 26.011 1.00 96.31 231 GLU A C 1
ATOM 1838 O O . GLU A 1 231 ? -3.861 11.599 26.923 1.00 96.31 231 GLU A O 1
ATOM 1843 N N . GLN A 1 232 ? -3.755 10.011 25.333 1.00 96.50 232 GLN A N 1
ATOM 1844 C CA . GLN A 1 232 ? -5.109 9.487 25.541 1.00 96.50 232 GLN A CA 1
ATOM 1845 C C . GLN A 1 232 ? -5.170 8.346 26.560 1.00 96.50 232 GLN A C 1
ATOM 1847 O O . GLN A 1 232 ? -6.254 8.029 27.045 1.00 96.50 232 GLN A O 1
ATOM 1852 N N . ARG A 1 233 ? -4.021 7.756 26.916 1.00 95.75 233 ARG A N 1
ATOM 1853 C CA . ARG A 1 233 ? -3.905 6.541 27.742 1.00 95.75 233 ARG A CA 1
ATOM 1854 C C . ARG A 1 233 ? -4.690 5.364 27.157 1.00 95.75 233 ARG A C 1
ATOM 1856 O O . ARG A 1 233 ? -5.359 4.632 27.884 1.00 95.75 233 ARG A O 1
ATOM 1863 N N . ILE A 1 234 ? -4.615 5.216 25.838 1.00 96.06 234 ILE A N 1
ATOM 1864 C CA . ILE A 1 234 ? -5.282 4.160 25.079 1.00 96.06 234 ILE A CA 1
ATOM 1865 C C . ILE A 1 234 ? -4.224 3.361 24.329 1.00 96.06 234 ILE A C 1
ATOM 1867 O O . ILE A 1 234 ? -3.450 3.921 23.557 1.00 96.06 234 ILE A O 1
ATOM 1871 N N . GLU A 1 235 ? -4.218 2.048 24.542 1.00 90.12 235 GLU A N 1
ATOM 1872 C CA . GLU A 1 235 ? -3.308 1.124 23.857 1.00 90.12 235 GLU A CA 1
ATOM 1873 C C . GLU A 1 235 ? -3.969 0.436 22.657 1.00 90.12 235 GLU A C 1
ATOM 1875 O O . GLU A 1 235 ? -3.289 0.021 21.730 1.00 90.12 235 GLU A O 1
ATOM 1880 N N . ASN A 1 236 ? -5.300 0.344 22.642 1.00 89.00 236 ASN A N 1
ATOM 1881 C CA . ASN A 1 236 ? -6.045 -0.280 21.555 1.00 89.00 236 ASN A CA 1
ATOM 1882 C C . ASN A 1 236 ? -6.286 0.716 20.416 1.00 89.00 236 ASN A C 1
ATOM 1884 O O . ASN A 1 236 ? -6.981 1.715 20.607 1.00 89.00 236 ASN A O 1
ATOM 1888 N N . TYR A 1 237 ? -5.805 0.401 19.210 1.00 88.62 237 TYR A N 1
ATOM 1889 C CA . TYR A 1 237 ? -6.040 1.218 18.015 1.00 88.62 237 TYR A CA 1
ATOM 1890 C C . TYR A 1 237 ? -7.514 1.595 17.815 1.00 88.62 237 TYR A C 1
ATOM 1892 O O . TYR A 1 237 ? -7.819 2.734 17.474 1.00 88.62 237 TYR A O 1
ATOM 1900 N N . TYR A 1 238 ? -8.440 0.657 18.028 1.00 88.50 238 TYR A N 1
ATOM 1901 C CA . TYR A 1 238 ? -9.855 0.898 17.737 1.00 88.50 238 TYR A CA 1
ATOM 1902 C C . TYR A 1 238 ? -10.509 1.937 18.643 1.00 88.50 238 TYR A C 1
ATOM 1904 O O . TYR A 1 238 ? -11.527 2.511 18.255 1.00 88.50 238 TYR A O 1
ATOM 1912 N N . ASP A 1 239 ? -9.926 2.163 19.817 1.00 90.06 239 ASP A N 1
ATOM 1913 C CA . ASP A 1 239 ? -10.386 3.149 20.790 1.00 90.06 239 ASP A CA 1
ATOM 1914 C C . ASP A 1 239 ? -9.549 4.440 20.715 1.00 90.06 239 ASP A C 1
ATOM 1916 O O . ASP A 1 239 ? -9.888 5.441 21.347 1.00 90.06 239 ASP A O 1
ATOM 1920 N N . LEU A 1 240 ? -8.455 4.430 19.943 1.00 89.56 240 LEU A N 1
ATOM 1921 C CA . LEU A 1 240 ? -7.532 5.547 19.809 1.00 89.56 240 LEU A CA 1
ATOM 1922 C C . LEU A 1 240 ? -8.107 6.600 18.860 1.00 89.56 240 LEU A C 1
ATOM 1924 O O . LEU A 1 240 ? -8.357 6.348 17.679 1.00 89.56 240 LEU A O 1
ATOM 1928 N N . TYR A 1 241 ? -8.263 7.825 19.354 1.00 87.81 241 TYR A N 1
ATOM 1929 C CA . TYR A 1 241 ? -8.698 8.936 18.523 1.00 87.81 241 TYR A CA 1
ATOM 1930 C C . TYR A 1 241 ? -7.530 9.463 17.680 1.00 87.81 241 TYR A C 1
ATOM 1932 O O . TYR A 1 241 ? -6.588 10.066 18.196 1.00 87.81 241 TYR A O 1
ATOM 1940 N N . LEU A 1 242 ? -7.605 9.271 16.364 1.00 84.38 242 LEU A N 1
ATOM 1941 C CA . LEU A 1 242 ? -6.674 9.842 15.389 1.00 84.38 242 LEU A CA 1
ATOM 1942 C C . LEU A 1 242 ? -7.425 10.807 14.467 1.00 84.38 242 LEU A C 1
ATOM 1944 O O . LEU A 1 242 ? -8.553 10.542 14.059 1.00 84.38 242 LEU A O 1
ATOM 1948 N N . THR A 1 243 ? -6.810 11.930 14.102 1.00 77.19 243 THR A N 1
ATOM 1949 C CA . THR A 1 243 ? -7.399 12.855 13.120 1.00 77.19 243 THR A CA 1
ATOM 1950 C C . THR A 1 243 ? -7.422 12.229 11.730 1.00 77.19 243 THR A C 1
ATOM 19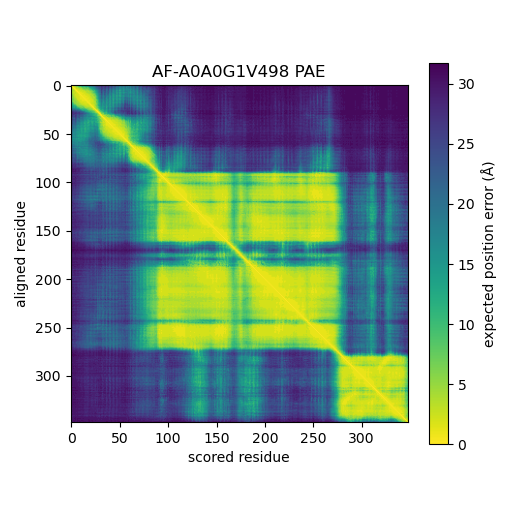52 O O . THR A 1 243 ? -6.461 11.560 11.346 1.00 77.19 243 THR A O 1
ATOM 1955 N N . ASN A 1 244 ? -8.471 12.487 10.945 1.00 67.25 244 ASN A N 1
ATOM 1956 C CA . ASN A 1 244 ? -8.546 12.029 9.554 1.00 67.25 244 ASN A CA 1
ATOM 1957 C C . ASN A 1 244 ? -7.364 12.558 8.721 1.00 67.25 244 ASN A C 1
ATOM 1959 O O . ASN A 1 244 ? -6.961 13.706 8.926 1.00 67.25 244 ASN A O 1
ATOM 1963 N N . PRO A 1 245 ? -6.810 11.748 7.796 1.00 70.25 245 PRO A N 1
ATOM 1964 C CA . PRO A 1 245 ? -7.218 10.377 7.419 1.00 70.25 245 PRO A CA 1
ATOM 1965 C C . PRO A 1 245 ? -6.831 9.250 8.386 1.00 70.25 245 PRO A C 1
ATOM 1967 O O . PRO A 1 245 ? -7.225 8.108 8.175 1.00 70.25 245 PRO A O 1
ATOM 1970 N N . GLY A 1 246 ? -6.078 9.545 9.445 1.00 72.75 246 GLY A N 1
ATOM 1971 C CA . GLY A 1 246 ? -5.502 8.546 10.344 1.00 72.75 246 GLY A CA 1
ATOM 1972 C C . GLY A 1 246 ? -6.507 7.573 10.965 1.00 72.75 246 GLY A C 1
ATOM 1973 O O . GLY A 1 246 ? -6.195 6.403 11.157 1.00 72.75 246 GLY A O 1
ATOM 1974 N N . SER A 1 247 ? -7.734 8.011 11.246 1.00 80.69 247 SER A N 1
ATOM 1975 C CA . SER A 1 247 ? -8.738 7.096 11.789 1.00 80.69 247 SER A CA 1
ATOM 1976 C C . SER A 1 247 ? -9.225 6.073 10.754 1.00 80.69 247 SER A C 1
ATOM 1978 O O . SER A 1 247 ? -9.530 4.950 11.142 1.00 80.69 247 SER A O 1
ATOM 1980 N N . GLU A 1 248 ? -9.291 6.425 9.465 1.00 86.12 248 GLU A N 1
ATOM 1981 C CA . GLU A 1 248 ? -9.940 5.617 8.419 1.00 86.12 248 GLU A CA 1
ATOM 1982 C C . GLU A 1 248 ? -8.964 4.753 7.616 1.00 86.12 248 GLU A C 1
ATOM 1984 O O . GLU A 1 248 ? -9.372 3.745 7.040 1.00 86.12 248 GLU A O 1
ATOM 1989 N N . TYR A 1 249 ? -7.675 5.103 7.604 1.00 89.12 249 TYR A N 1
ATOM 1990 C CA . TYR A 1 249 ? -6.674 4.464 6.744 1.00 89.12 249 TYR A CA 1
ATOM 1991 C C . TYR A 1 249 ? -6.640 2.937 6.872 1.00 89.12 249 TYR A C 1
ATOM 1993 O O . TYR A 1 249 ? -6.644 2.224 5.868 1.00 89.12 249 TYR A O 1
ATOM 2001 N N . PHE A 1 250 ? -6.670 2.416 8.101 1.00 91.62 250 PHE A N 1
ATOM 2002 C CA . PHE A 1 250 ? -6.671 0.972 8.318 1.00 91.62 250 PHE A CA 1
ATOM 2003 C C . PHE A 1 250 ? -7.911 0.292 7.714 1.00 91.62 250 PHE A C 1
ATOM 2005 O O . PHE A 1 250 ? -7.805 -0.779 7.124 1.00 91.62 250 PHE A O 1
ATOM 2012 N N . PHE A 1 251 ? -9.081 0.931 7.787 1.00 91.62 251 PHE A N 1
ATOM 2013 C CA . PHE A 1 251 ? -10.311 0.401 7.195 1.00 91.62 251 PHE A CA 1
ATOM 2014 C C . PHE A 1 251 ? -10.277 0.445 5.669 1.00 91.62 251 PHE A C 1
ATOM 2016 O O . PHE A 1 251 ? -10.746 -0.501 5.037 1.00 91.62 251 PHE A O 1
ATOM 2023 N N . TRP A 1 252 ? -9.675 1.480 5.072 1.00 92.44 252 TRP A N 1
ATOM 2024 C CA . TRP A 1 252 ? -9.403 1.501 3.631 1.00 92.44 252 TRP A CA 1
ATOM 2025 C C . TRP A 1 252 ? -8.460 0.379 3.208 1.00 92.44 252 TRP A C 1
ATOM 2027 O O . TRP A 1 252 ? -8.710 -0.270 2.198 1.00 92.44 252 TRP A O 1
ATOM 2037 N N . LEU A 1 253 ? -7.428 0.084 3.997 1.00 93.19 253 LEU A N 1
ATOM 2038 C CA . LEU A 1 253 ? -6.495 -0.998 3.689 1.00 93.19 253 LEU A CA 1
ATOM 2039 C C . LEU A 1 253 ? -7.176 -2.371 3.715 1.00 93.19 253 LEU A C 1
ATOM 2041 O O . LEU A 1 253 ? -6.976 -3.182 2.811 1.00 93.19 253 LEU A O 1
ATOM 2045 N N . ILE A 1 254 ? -8.027 -2.606 4.714 1.00 91.94 254 ILE A N 1
ATOM 2046 C CA . ILE A 1 254 ? -8.832 -3.829 4.811 1.00 91.94 254 ILE A CA 1
ATOM 2047 C C . ILE A 1 254 ? -9.820 -3.917 3.645 1.00 91.94 254 ILE A C 1
ATOM 2049 O O . ILE A 1 254 ? -9.902 -4.955 2.995 1.00 91.94 254 ILE A O 1
ATOM 2053 N N . ALA A 1 255 ? -10.530 -2.831 3.336 1.00 91.62 255 ALA A N 1
ATOM 2054 C CA . ALA A 1 255 ? -11.451 -2.781 2.204 1.00 91.62 255 ALA A CA 1
ATOM 2055 C C . ALA A 1 255 ? -10.746 -3.065 0.869 1.00 91.62 255 ALA A C 1
ATOM 2057 O O . ALA A 1 255 ? -11.263 -3.829 0.061 1.00 91.62 255 ALA A O 1
ATOM 2058 N N . LEU A 1 256 ? -9.549 -2.511 0.655 1.00 92.50 256 LEU A N 1
ATOM 2059 C CA . LEU A 1 256 ? -8.763 -2.759 -0.550 1.00 92.50 256 LEU A CA 1
ATOM 2060 C C . LEU A 1 256 ? -8.366 -4.231 -0.679 1.00 92.50 256 LEU A C 1
ATOM 2062 O O . LEU A 1 256 ? -8.524 -4.806 -1.754 1.00 92.50 256 LEU A O 1
ATOM 2066 N N . LYS A 1 257 ? -7.892 -4.849 0.411 1.00 90.12 257 LYS A N 1
ATOM 2067 C CA . LYS A 1 257 ? -7.601 -6.289 0.446 1.00 90.12 257 LYS A CA 1
ATOM 2068 C C . LYS A 1 257 ? -8.828 -7.102 0.035 1.00 90.12 257 LYS A C 1
ATOM 2070 O O . LYS A 1 257 ? -8.718 -7.964 -0.828 1.00 90.12 257 LYS A O 1
ATOM 2075 N N . LEU A 1 258 ? -9.992 -6.799 0.611 1.00 86.62 258 LEU A N 1
ATOM 2076 C CA . LEU A 1 258 ? -11.240 -7.498 0.297 1.00 86.62 258 LEU A CA 1
ATOM 2077 C C . LEU A 1 258 ? -11.639 -7.347 -1.175 1.00 86.62 258 LEU A C 1
ATOM 2079 O O . LEU A 1 258 ? -11.990 -8.336 -1.810 1.00 86.62 258 LEU A O 1
ATOM 2083 N N . ILE A 1 259 ? -11.524 -6.138 -1.730 1.00 87.19 259 ILE A N 1
ATOM 2084 C CA . ILE A 1 259 ? -11.821 -5.870 -3.143 1.00 87.19 259 ILE A CA 1
ATOM 2085 C C . ILE A 1 259 ? -10.860 -6.626 -4.066 1.00 87.19 259 ILE A C 1
ATOM 2087 O O . ILE A 1 259 ? -11.281 -7.126 -5.101 1.00 87.19 259 ILE A O 1
ATOM 2091 N N . ILE A 1 260 ? -9.575 -6.710 -3.720 1.00 85.94 260 ILE A N 1
ATOM 2092 C CA . ILE A 1 260 ? -8.581 -7.403 -4.549 1.00 85.94 260 ILE A CA 1
ATOM 2093 C C . ILE A 1 260 ? -8.741 -8.928 -4.473 1.00 85.94 260 ILE A C 1
ATOM 2095 O O . ILE A 1 260 ? -8.576 -9.606 -5.487 1.00 85.94 260 ILE A O 1
ATOM 2099 N N . GLU A 1 261 ? -9.045 -9.472 -3.294 1.00 80.69 261 GLU A N 1
ATOM 2100 C CA . GLU A 1 261 ? -9.132 -10.922 -3.070 1.00 80.69 261 GLU A CA 1
ATOM 2101 C C . GL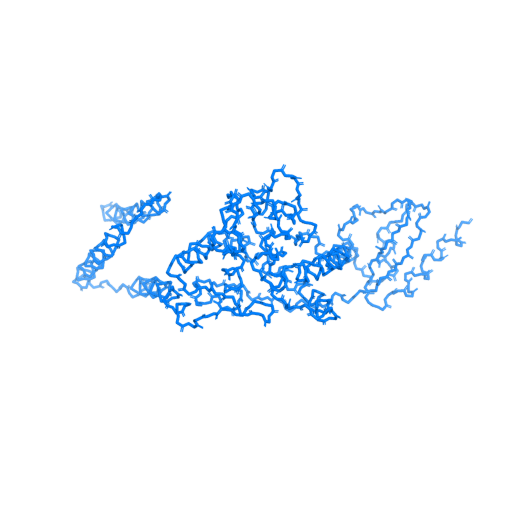U A 1 261 ? -10.472 -11.522 -3.502 1.00 80.69 261 GLU A C 1
ATOM 2103 O O . GLU A 1 261 ? -10.498 -12.651 -3.991 1.00 80.69 261 GLU A O 1
ATOM 2108 N N . ASP A 1 262 ? -11.567 -10.774 -3.358 1.00 79.50 262 ASP A N 1
ATOM 2109 C CA . ASP A 1 262 ? -12.900 -11.173 -3.812 1.00 79.50 262 ASP A CA 1
ATOM 2110 C C . ASP A 1 262 ? -13.672 -9.965 -4.389 1.00 79.50 262 ASP A C 1
ATOM 2112 O O . ASP A 1 262 ? -14.596 -9.424 -3.761 1.00 79.50 262 ASP A O 1
ATOM 2116 N N . PRO A 1 263 ? -13.294 -9.503 -5.599 1.00 81.19 263 PRO A N 1
ATOM 2117 C CA . PRO A 1 263 ? -13.882 -8.312 -6.209 1.00 81.19 263 PRO A CA 1
ATOM 2118 C C . PRO A 1 263 ? -15.384 -8.460 -6.431 1.00 81.19 263 PRO A C 1
ATOM 2120 O O . PRO A 1 263 ? -16.141 -7.537 -6.128 1.00 81.19 263 PRO A O 1
ATOM 2123 N N . ALA A 1 264 ? -15.828 -9.632 -6.893 1.00 75.38 264 ALA A N 1
ATOM 2124 C CA . ALA A 1 264 ? -17.234 -9.893 -7.179 1.00 75.38 264 ALA A CA 1
ATOM 2125 C C . ALA A 1 264 ? -18.101 -9.740 -5.922 1.00 75.38 264 ALA A C 1
ATOM 2127 O O . ALA A 1 264 ? -19.195 -9.173 -5.993 1.00 75.38 264 ALA A O 1
ATOM 2128 N N . HIS A 1 265 ? -17.601 -10.186 -4.767 1.00 75.88 265 HIS A N 1
ATOM 2129 C CA . HIS A 1 265 ? -18.309 -10.048 -3.499 1.00 75.88 265 HIS A CA 1
ATOM 2130 C C . HIS A 1 265 ? -18.385 -8.599 -3.009 1.00 75.88 265 HIS A C 1
ATOM 2132 O O . HIS A 1 265 ? -19.378 -8.199 -2.405 1.00 75.88 265 HIS A O 1
ATOM 2138 N N . CYS A 1 266 ? -17.381 -7.783 -3.332 1.00 73.75 266 CYS A N 1
ATOM 2139 C CA . CYS A 1 266 ? -17.390 -6.351 -3.041 1.00 73.75 266 CYS A CA 1
ATOM 2140 C C . CYS A 1 266 ? -18.199 -5.520 -4.054 1.00 73.75 266 CYS A C 1
ATOM 2142 O O . CYS A 1 266 ? -18.315 -4.309 -3.882 1.00 73.75 266 CYS A O 1
ATOM 2144 N N . GLY A 1 267 ? -18.755 -6.136 -5.104 1.00 72.19 267 GLY A N 1
ATOM 2145 C CA . GLY A 1 267 ? -19.444 -5.424 -6.183 1.00 72.19 267 GLY A CA 1
ATOM 2146 C C . GLY A 1 267 ? -18.502 -4.778 -7.207 1.00 72.19 267 GLY A C 1
ATOM 2147 O O . GLY A 1 267 ? -18.930 -3.909 -7.965 1.00 72.19 267 GLY A O 1
ATOM 2148 N N . ALA A 1 268 ? -17.238 -5.200 -7.239 1.00 75.19 268 ALA A N 1
ATOM 2149 C CA . ALA A 1 268 ? -16.227 -4.769 -8.194 1.00 75.19 268 ALA A CA 1
ATOM 2150 C C . ALA A 1 268 ? -16.056 -5.787 -9.331 1.00 75.19 268 ALA A C 1
ATOM 2152 O O . ALA A 1 268 ? -16.238 -6.992 -9.155 1.00 75.19 268 ALA A O 1
ATOM 2153 N N . ALA A 1 269 ? -15.641 -5.298 -10.496 1.00 79.69 269 ALA A N 1
ATOM 2154 C CA . ALA A 1 269 ? -15.207 -6.121 -11.617 1.00 79.69 269 ALA A CA 1
ATOM 2155 C C . ALA A 1 269 ? -13.813 -5.649 -12.035 1.00 79.69 269 ALA A C 1
ATOM 2157 O O . ALA A 1 269 ? -13.685 -4.782 -12.894 1.00 79.69 269 ALA A O 1
ATOM 2158 N N . LEU A 1 270 ? -12.782 -6.180 -11.373 1.00 80.12 270 LEU A N 1
ATOM 2159 C CA . LEU A 1 270 ? -11.400 -5.832 -11.692 1.00 80.12 270 LEU A CA 1
ATOM 2160 C C . LEU A 1 270 ? -11.006 -6.423 -13.056 1.00 80.12 270 LEU A C 1
ATOM 2162 O O . LEU A 1 270 ? -11.439 -7.533 -13.386 1.00 80.12 270 LEU A O 1
ATOM 2166 N N . PRO A 1 271 ? -10.195 -5.708 -13.854 1.00 80.38 271 PRO A N 1
ATOM 2167 C CA . PRO A 1 271 ? -9.783 -6.175 -15.169 1.00 80.38 271 PRO A CA 1
ATOM 2168 C C . PRO A 1 271 ? -8.970 -7.465 -15.067 1.00 80.38 271 PRO A C 1
ATOM 2170 O O . PRO A 1 271 ? -8.216 -7.672 -14.114 1.00 80.38 271 PRO A O 1
ATOM 2173 N N . GLU A 1 272 ? -9.068 -8.315 -16.092 1.00 75.69 272 GLU A N 1
ATOM 2174 C CA . GLU A 1 272 ? -8.115 -9.411 -16.234 1.00 75.69 272 GLU A CA 1
ATOM 2175 C C . GLU A 1 272 ? -6.706 -8.840 -16.347 1.00 75.69 272 GLU A C 1
ATOM 2177 O O . GLU A 1 272 ? -6.411 -7.962 -17.162 1.00 75.69 272 GLU A O 1
ATOM 2182 N N . VAL A 1 273 ? -5.823 -9.358 -15.508 1.00 68.31 273 VAL A N 1
ATOM 2183 C CA . VAL A 1 273 ? -4.447 -8.903 -15.464 1.00 68.31 273 VAL A CA 1
ATOM 2184 C C . VAL A 1 273 ? -3.715 -9.658 -16.564 1.00 68.31 273 VAL A C 1
ATOM 2186 O O . VAL A 1 273 ? -3.641 -10.892 -16.504 1.00 68.31 273 VAL A O 1
ATOM 2189 N N . PRO A 1 274 ? -3.162 -8.973 -17.579 1.00 57.56 274 PRO A N 1
ATOM 2190 C CA . PRO A 1 274 ? -2.300 -9.648 -18.531 1.00 57.56 274 PRO A CA 1
ATOM 2191 C C . PRO A 1 274 ? -1.159 -10.281 -17.739 1.00 57.56 274 PRO A C 1
ATOM 2193 O O . PRO A 1 274 ? -0.621 -9.651 -16.834 1.00 57.56 274 PRO A O 1
ATOM 2196 N N . TYR A 1 275 ? -0.803 -11.529 -18.050 1.00 49.78 275 TYR A N 1
ATOM 2197 C CA . TYR A 1 275 ? 0.326 -12.206 -17.414 1.00 49.78 275 TYR A CA 1
ATOM 2198 C C . TYR A 1 275 ? 1.547 -11.290 -17.546 1.00 49.78 275 TYR A C 1
ATOM 2200 O O . TYR A 1 275 ? 2.128 -11.192 -18.632 1.00 49.78 275 TYR A O 1
ATOM 2208 N N . TRP A 1 276 ? 1.894 -10.560 -16.481 1.00 49.47 276 TRP A N 1
ATOM 2209 C CA . TRP A 1 276 ? 3.052 -9.685 -16.476 1.00 49.47 276 TRP A CA 1
ATOM 2210 C C . TRP A 1 276 ? 4.250 -10.603 -16.558 1.00 49.47 276 TRP A C 1
ATOM 2212 O O . TRP A 1 276 ? 4.714 -11.164 -15.566 1.00 49.47 276 TRP A O 1
ATOM 2222 N N . ARG A 1 277 ? 4.711 -10.833 -17.787 1.00 41.09 277 ARG A N 1
ATOM 2223 C CA . ARG A 1 277 ? 5.991 -11.475 -18.016 1.00 41.09 277 ARG A CA 1
ATOM 2224 C C . ARG A 1 277 ? 6.990 -10.642 -17.237 1.00 41.09 277 ARG A C 1
ATOM 2226 O O . ARG A 1 277 ? 7.090 -9.434 -17.466 1.00 41.09 277 ARG A O 1
ATOM 2233 N N . SER A 1 278 ? 7.711 -11.286 -16.321 1.00 47.34 278 SER A N 1
ATOM 2234 C CA . SER A 1 278 ? 9.033 -10.830 -15.912 1.00 47.34 278 SER A CA 1
ATOM 2235 C C . SER A 1 278 ? 9.683 -10.262 -17.162 1.00 47.34 278 SER A C 1
ATOM 2237 O O . SER A 1 278 ? 9.803 -10.971 -18.158 1.00 47.34 278 SER A O 1
ATOM 2239 N N . VAL A 1 279 ? 9.925 -8.953 -17.182 1.00 53.72 279 VAL A N 1
ATOM 2240 C CA . VAL A 1 279 ? 10.497 -8.315 -18.361 1.00 53.72 279 VAL A CA 1
ATOM 2241 C C . VAL A 1 279 ? 11.846 -8.989 -18.544 1.00 53.72 279 VAL A C 1
ATOM 2243 O O . VAL A 1 279 ? 12.727 -8.808 -17.705 1.00 53.72 279 VAL A O 1
ATOM 2246 N N . ASP A 1 280 ? 11.952 -9.831 -19.570 1.00 62.44 280 ASP A N 1
ATOM 2247 C CA . ASP A 1 280 ? 13.164 -10.560 -19.912 1.00 62.44 280 ASP A CA 1
ATOM 2248 C C . ASP A 1 280 ? 14.204 -9.517 -20.332 1.00 62.44 280 ASP A C 1
ATOM 2250 O O . ASP A 1 280 ? 14.352 -9.172 -21.506 1.00 62.44 280 ASP A O 1
ATOM 2254 N N . ALA A 1 281 ? 14.915 -8.978 -19.344 1.00 67.06 281 ALA A N 1
ATOM 2255 C CA . ALA A 1 281 ? 15.934 -7.960 -19.506 1.00 67.06 281 ALA A CA 1
ATOM 2256 C C . ALA A 1 281 ? 17.134 -8.237 -18.599 1.00 67.06 281 ALA A C 1
ATOM 2258 O O . ALA A 1 281 ? 17.002 -8.596 -17.429 1.00 67.06 281 ALA A O 1
ATOM 2259 N N . ASP A 1 282 ? 18.325 -8.010 -19.141 1.00 72.06 282 ASP A N 1
ATOM 2260 C CA . ASP A 1 282 ? 19.577 -8.051 -18.406 1.00 72.06 282 ASP A CA 1
ATOM 2261 C C . ASP A 1 282 ? 19.935 -6.650 -17.892 1.00 72.06 282 ASP A C 1
ATOM 2263 O O . ASP A 1 282 ? 19.904 -5.659 -18.627 1.00 72.06 282 ASP A O 1
ATOM 2267 N N . THR A 1 283 ? 20.367 -6.568 -16.635 1.00 72.25 283 THR A N 1
ATOM 2268 C CA . THR A 1 283 ? 20.799 -5.307 -16.012 1.00 72.25 283 THR A CA 1
ATOM 2269 C C . THR A 1 283 ? 22.282 -5.043 -16.259 1.00 72.25 283 THR A C 1
ATOM 2271 O O . THR A 1 283 ? 23.132 -5.806 -15.794 1.00 72.25 283 THR A O 1
ATOM 2274 N N . VAL A 1 284 ? 22.638 -3.935 -16.908 1.00 79.38 284 VAL A N 1
ATOM 2275 C CA . VAL A 1 284 ? 24.032 -3.538 -17.166 1.00 79.38 284 VAL A CA 1
ATOM 2276 C C . VAL A 1 284 ? 24.378 -2.213 -16.495 1.00 79.38 284 VAL A C 1
ATOM 2278 O O . VAL A 1 284 ? 23.689 -1.211 -16.645 1.00 79.38 284 VAL A O 1
ATOM 2281 N N . THR A 1 285 ? 25.494 -2.186 -15.769 1.00 79.19 285 THR A N 1
ATOM 2282 C CA . THR A 1 285 ? 26.049 -0.943 -15.223 1.00 79.19 285 THR A CA 1
ATOM 2283 C C . THR A 1 285 ? 27.056 -0.380 -16.215 1.00 79.19 285 THR A C 1
ATOM 2285 O O . THR A 1 285 ? 28.025 -1.058 -16.565 1.00 79.19 285 THR A O 1
ATOM 2288 N N . VAL A 1 286 ? 26.850 0.859 -16.662 1.00 84.19 286 VAL A N 1
ATOM 2289 C CA . VAL A 1 286 ? 27.720 1.522 -17.637 1.00 84.19 286 VAL A CA 1
ATOM 2290 C C . VAL A 1 286 ? 28.139 2.905 -17.161 1.00 84.19 286 VAL A C 1
ATOM 2292 O O . VAL A 1 286 ? 27.332 3.703 -16.690 1.00 84.19 286 VAL A O 1
ATOM 2295 N N . LYS A 1 287 ? 29.427 3.209 -17.333 1.00 85.56 287 LYS A N 1
ATOM 2296 C CA . LYS A 1 287 ? 29.944 4.572 -17.239 1.00 85.56 287 LYS A CA 1
ATOM 2297 C C . LYS A 1 287 ? 29.980 5.181 -18.635 1.00 85.56 287 LYS A C 1
ATOM 2299 O O . LYS A 1 287 ? 30.813 4.816 -19.467 1.00 85.56 287 LYS A O 1
ATOM 2304 N N . VAL A 1 288 ? 29.060 6.095 -18.884 1.00 85.19 288 VAL A N 1
ATOM 2305 C CA . VAL A 1 288 ? 28.945 6.855 -20.121 1.00 85.19 288 VAL A CA 1
ATOM 2306 C C . VAL A 1 288 ? 29.854 8.076 -19.996 1.00 85.19 288 VAL A C 1
ATOM 2308 O O . VAL A 1 288 ? 29.664 8.917 -19.126 1.00 85.19 288 VAL A O 1
ATOM 2311 N N . ASN A 1 289 ? 30.892 8.162 -20.829 1.00 81.75 289 ASN A N 1
ATOM 2312 C CA . ASN A 1 289 ? 31.850 9.280 -20.780 1.00 81.75 289 ASN A CA 1
ATOM 2313 C C . ASN A 1 289 ? 31.459 10.441 -21.717 1.00 81.75 289 ASN A C 1
ATOM 2315 O O . ASN A 1 289 ? 31.925 11.562 -21.543 1.00 81.75 289 ASN A O 1
ATOM 2319 N N . HIS A 1 290 ? 30.620 10.169 -22.719 1.00 84.06 290 HIS A N 1
ATOM 2320 C CA . HIS A 1 290 ? 30.126 11.111 -23.732 1.00 84.06 290 HIS A CA 1
ATOM 2321 C C . HIS A 1 290 ? 28.691 10.743 -24.104 1.00 84.06 290 HIS A C 1
ATOM 2323 O O . HIS A 1 290 ? 28.250 9.662 -23.744 1.00 84.06 290 HIS A O 1
ATOM 2329 N N . ARG A 1 291 ? 28.001 11.577 -24.889 1.00 87.62 291 ARG A N 1
ATOM 2330 C CA . ARG A 1 291 ? 26.643 11.289 -25.379 1.00 87.62 291 ARG A CA 1
ATOM 2331 C C . ARG A 1 291 ? 26.545 9.871 -25.978 1.00 87.62 291 ARG A C 1
ATOM 2333 O O . ARG A 1 291 ? 27.234 9.580 -26.953 1.00 87.62 291 ARG A O 1
ATOM 2340 N N . LEU A 1 292 ? 25.698 9.018 -25.399 1.00 90.00 292 LEU A N 1
ATOM 2341 C CA . LEU A 1 292 ? 25.390 7.657 -25.848 1.00 90.00 292 LEU A CA 1
ATOM 2342 C C . LEU A 1 292 ? 23.993 7.646 -26.488 1.00 90.00 292 LEU A C 1
ATOM 2344 O O . LEU A 1 292 ? 23.003 7.681 -25.758 1.00 90.00 292 LEU A O 1
ATOM 2348 N N . PRO A 1 293 ? 23.877 7.623 -27.828 1.00 93.56 293 PRO A N 1
ATOM 2349 C CA . PRO A 1 293 ? 22.580 7.565 -28.494 1.00 93.56 293 PRO A CA 1
ATOM 2350 C C . PRO A 1 293 ? 21.855 6.250 -28.201 1.00 93.56 293 PRO A C 1
ATOM 2352 O O . PRO A 1 293 ? 22.431 5.174 -28.377 1.00 93.56 293 PRO A O 1
ATOM 2355 N N . VAL A 1 294 ? 20.571 6.325 -27.841 1.00 91.38 294 VAL A N 1
ATOM 2356 C CA . VAL A 1 294 ? 19.725 5.147 -27.564 1.00 91.38 294 VAL A CA 1
ATOM 2357 C C . VAL A 1 294 ? 19.637 4.249 -28.799 1.00 91.38 294 VAL A C 1
ATOM 2359 O O . VAL A 1 294 ? 19.647 3.026 -28.686 1.00 91.38 294 VAL A O 1
ATOM 2362 N N . ARG A 1 295 ? 19.665 4.845 -29.997 1.00 94.06 295 ARG A N 1
ATOM 2363 C CA . ARG A 1 295 ? 19.747 4.116 -31.268 1.00 94.06 295 ARG A CA 1
ATOM 2364 C C . ARG A 1 295 ? 20.941 3.159 -31.334 1.00 94.06 295 ARG A C 1
ATOM 2366 O O . ARG A 1 295 ? 20.776 2.039 -31.788 1.00 94.06 295 ARG A O 1
ATOM 2373 N N . MET A 1 296 ? 22.122 3.562 -30.859 1.00 92.88 296 MET A N 1
ATOM 2374 C CA . MET A 1 296 ? 23.300 2.684 -30.893 1.00 92.88 296 MET A CA 1
ATOM 2375 C C . MET A 1 296 ? 23.136 1.485 -29.960 1.00 92.88 296 MET A C 1
ATOM 2377 O O . MET A 1 296 ? 23.515 0.372 -30.309 1.00 92.88 296 MET A O 1
ATOM 2381 N N . VAL A 1 297 ? 22.541 1.715 -28.786 1.00 92.56 297 VAL A N 1
ATOM 2382 C CA . VAL A 1 297 ? 22.211 0.651 -27.831 1.00 92.56 297 VAL A CA 1
ATOM 2383 C C . VAL A 1 297 ? 21.224 -0.331 -28.459 1.00 92.56 297 VAL A C 1
ATOM 2385 O O . VAL A 1 297 ? 21.434 -1.540 -28.378 1.00 92.56 297 VAL A O 1
ATOM 2388 N N . ALA A 1 298 ? 20.203 0.186 -29.144 1.00 93.94 298 ALA A N 1
ATOM 2389 C CA . ALA A 1 298 ? 19.222 -0.604 -29.878 1.00 93.94 298 ALA A CA 1
ATOM 2390 C C . ALA A 1 298 ? 19.871 -1.437 -30.999 1.00 93.94 298 ALA A C 1
ATOM 2392 O O . ALA A 1 298 ? 19.632 -2.641 -31.080 1.00 93.94 298 ALA A O 1
ATOM 2393 N N . ASP A 1 299 ? 20.775 -0.838 -31.783 1.00 94.56 299 ASP A N 1
ATOM 2394 C CA . ASP A 1 299 ? 21.506 -1.515 -32.860 1.00 94.56 299 ASP A CA 1
ATOM 2395 C C . ASP A 1 299 ? 22.383 -2.666 -32.328 1.00 94.56 299 ASP A C 1
ATOM 2397 O O . ASP A 1 299 ? 22.408 -3.752 -32.910 1.00 94.56 299 ASP A O 1
ATOM 2401 N N . TRP A 1 300 ? 23.079 -2.475 -31.199 1.00 95.00 300 TRP A N 1
ATOM 2402 C CA . TRP A 1 300 ? 23.879 -3.543 -30.579 1.00 95.00 300 TRP A CA 1
ATOM 2403 C C . TRP A 1 300 ? 23.016 -4.675 -30.038 1.00 95.00 300 TRP A C 1
ATOM 2405 O O . TRP A 1 300 ? 23.361 -5.845 -30.197 1.00 95.00 300 TRP A O 1
ATOM 2415 N N . CYS A 1 301 ? 21.891 -4.324 -29.419 1.00 91.56 301 CYS A N 1
ATOM 2416 C CA . CYS A 1 301 ? 20.948 -5.289 -28.866 1.00 91.56 301 CYS A CA 1
ATOM 2417 C C . CYS A 1 301 ? 20.063 -5.930 -29.948 1.00 91.56 301 CYS A C 1
ATOM 2419 O O . CYS A 1 301 ? 19.374 -6.900 -29.659 1.00 91.56 301 CYS A O 1
ATOM 2421 N N . ARG A 1 302 ? 20.123 -5.435 -31.194 1.00 92.94 302 ARG A N 1
ATOM 2422 C CA . ARG A 1 302 ? 19.327 -5.886 -32.349 1.00 92.94 302 ARG A CA 1
ATOM 2423 C C . ARG A 1 302 ? 17.818 -5.791 -32.119 1.00 92.94 302 ARG A C 1
ATOM 2425 O O . ARG A 1 302 ? 17.067 -6.654 -32.566 1.00 92.94 302 ARG A O 1
ATOM 2432 N N . VAL A 1 303 ? 17.388 -4.726 -31.453 1.00 89.00 303 VAL A N 1
ATOM 2433 C CA . VAL A 1 303 ? 15.975 -4.459 -31.160 1.00 89.00 303 VAL A CA 1
ATOM 2434 C C . VAL A 1 303 ? 15.578 -3.056 -31.611 1.00 89.00 303 VAL A C 1
ATOM 2436 O O . VAL A 1 303 ? 16.446 -2.200 -31.803 1.00 89.00 303 VAL A O 1
ATOM 2439 N N . PRO A 1 304 ? 14.279 -2.769 -31.786 1.00 91.50 304 PRO A N 1
ATOM 2440 C CA . PRO A 1 304 ? 13.814 -1.415 -32.042 1.00 91.50 304 PRO A CA 1
ATOM 2441 C C . PRO A 1 304 ? 14.170 -0.458 -30.896 1.00 91.50 304 PRO A C 1
ATOM 2443 O O . PRO A 1 304 ? 14.130 -0.813 -29.721 1.00 91.50 304 PRO A O 1
ATOM 2446 N N . MET A 1 305 ? 14.418 0.812 -31.221 1.00 88.25 305 MET A N 1
ATOM 2447 C CA . MET A 1 305 ? 14.709 1.851 -30.220 1.00 88.25 305 MET A CA 1
ATOM 2448 C C . MET A 1 305 ? 13.587 2.008 -29.180 1.00 88.25 305 MET A C 1
ATOM 2450 O O . MET A 1 305 ? 13.870 2.288 -28.017 1.00 88.25 305 MET A O 1
ATOM 2454 N N . ARG A 1 306 ? 12.324 1.783 -29.581 1.00 80.25 306 ARG A N 1
ATOM 2455 C CA . ARG A 1 306 ? 11.169 1.790 -28.670 1.00 80.25 306 ARG A CA 1
ATOM 2456 C C . ARG A 1 306 ? 11.305 0.736 -27.570 1.00 80.25 306 ARG A C 1
ATOM 2458 O O . ARG A 1 306 ? 10.912 1.019 -26.450 1.00 80.25 306 ARG A O 1
ATOM 2465 N N . GLU A 1 307 ? 11.884 -0.422 -27.875 1.00 80.38 307 GLU A N 1
ATOM 2466 C CA . GLU A 1 307 ? 12.083 -1.498 -26.902 1.00 80.38 307 GLU A CA 1
ATOM 2467 C C . GLU A 1 307 ? 13.133 -1.109 -25.853 1.00 80.38 307 GLU A C 1
ATOM 2469 O O . GLU A 1 307 ? 12.905 -1.252 -24.656 1.00 80.38 307 GLU A O 1
ATOM 2474 N N . ILE A 1 308 ? 14.245 -0.490 -26.269 1.00 83.19 308 ILE A N 1
ATOM 2475 C CA . ILE A 1 308 ? 15.226 0.060 -25.317 1.00 83.19 308 ILE A CA 1
ATOM 2476 C C . ILE A 1 308 ? 14.609 1.176 -24.466 1.00 83.19 308 ILE A C 1
ATOM 2478 O O . ILE A 1 308 ? 14.855 1.227 -23.262 1.00 83.19 308 ILE A O 1
ATOM 2482 N N . ALA A 1 309 ? 13.794 2.051 -25.061 1.00 76.31 309 ALA A N 1
ATOM 2483 C CA . ALA A 1 309 ? 13.114 3.117 -24.329 1.00 76.31 309 ALA A CA 1
ATOM 2484 C C . ALA A 1 309 ? 12.099 2.563 -23.312 1.00 76.31 309 ALA A C 1
ATOM 2486 O O . ALA A 1 309 ? 12.090 3.010 -22.169 1.00 76.31 309 ALA A O 1
ATOM 2487 N N . SER A 1 310 ? 11.313 1.541 -23.674 1.00 68.56 310 SER A N 1
ATOM 2488 C CA . SER A 1 310 ? 10.386 0.881 -22.741 1.00 68.56 310 SER A CA 1
ATOM 2489 C C . SER A 1 310 ? 11.105 0.129 -21.621 1.00 68.56 310 SER A C 1
ATOM 2491 O O . SER A 1 310 ? 10.578 0.007 -20.523 1.00 68.56 310 SER A O 1
ATOM 2493 N N . LEU A 1 311 ? 12.332 -0.345 -21.860 1.00 69.31 311 LEU A N 1
ATOM 2494 C CA . LEU A 1 311 ? 13.166 -0.936 -20.812 1.00 69.31 311 LEU A CA 1
ATOM 2495 C C . LEU A 1 311 ? 13.822 0.117 -19.896 1.00 69.31 311 LEU A C 1
ATOM 2497 O O . LEU A 1 311 ? 14.287 -0.207 -18.808 1.00 69.31 311 LEU A O 1
ATOM 2501 N N . ASN A 1 312 ? 13.870 1.385 -20.299 1.00 73.31 312 ASN A N 1
ATOM 2502 C CA . ASN A 1 312 ? 14.581 2.440 -19.575 1.00 73.31 312 ASN A CA 1
ATOM 2503 C C . ASN A 1 312 ? 13.716 3.703 -19.444 1.00 73.31 312 ASN A C 1
ATOM 2505 O O . ASN A 1 312 ? 14.191 4.802 -19.710 1.00 73.31 312 ASN A O 1
ATOM 2509 N N . VAL A 1 313 ? 12.454 3.542 -19.026 1.00 64.12 313 VAL A N 1
ATOM 2510 C CA . VAL A 1 313 ? 11.428 4.608 -19.002 1.00 64.12 313 VAL A CA 1
ATOM 2511 C C . VAL A 1 313 ? 11.872 5.869 -18.248 1.00 64.12 313 VAL A C 1
ATOM 2513 O O . VAL A 1 313 ? 11.580 6.976 -18.690 1.00 64.12 313 VAL A O 1
ATOM 2516 N N . GLY A 1 314 ? 12.646 5.733 -17.165 1.00 54.47 314 GLY A N 1
ATOM 2517 C CA . GLY A 1 314 ? 13.170 6.884 -16.414 1.00 54.47 314 GLY A CA 1
ATOM 2518 C C . GLY A 1 314 ? 14.345 7.621 -17.079 1.00 54.47 314 GLY A C 1
ATOM 2519 O O . GLY A 1 314 ? 14.855 8.589 -16.519 1.00 54.47 314 GLY A O 1
ATOM 2520 N N . LEU A 1 315 ? 14.795 7.195 -18.264 1.00 67.75 315 LEU A N 1
ATOM 2521 C CA . LEU A 1 315 ? 15.794 7.901 -19.064 1.00 67.75 315 LEU A CA 1
ATOM 2522 C C . LEU A 1 315 ? 15.137 8.491 -20.314 1.00 67.75 315 LEU A C 1
ATOM 2524 O O . LEU A 1 315 ? 14.896 7.800 -21.303 1.00 67.75 315 LEU A O 1
ATOM 2528 N N . THR A 1 316 ? 14.875 9.795 -20.280 1.00 65.12 316 THR A N 1
ATOM 2529 C CA . THR A 1 316 ? 14.199 10.510 -21.367 1.00 65.12 316 THR A CA 1
ATOM 2530 C C . THR A 1 316 ? 15.170 10.958 -22.467 1.00 65.12 316 THR A C 1
ATOM 2532 O O . THR A 1 316 ? 16.361 11.179 -22.236 1.00 65.12 316 THR A O 1
ATOM 2535 N N . GLY A 1 317 ? 14.651 11.107 -23.690 1.00 77.25 317 GLY A N 1
ATOM 2536 C CA . GLY A 1 317 ? 15.404 11.594 -24.850 1.00 77.25 317 GLY A CA 1
ATOM 2537 C C . GLY A 1 317 ? 16.003 10.501 -25.742 1.00 77.25 317 GLY A C 1
ATOM 2538 O O . GLY A 1 317 ? 15.896 9.305 -25.485 1.00 77.25 317 GLY A O 1
ATOM 2539 N N . ASP A 1 318 ? 16.628 10.926 -26.841 1.00 86.19 318 ASP A N 1
ATOM 2540 C CA . ASP A 1 318 ? 17.202 10.039 -27.864 1.00 86.19 318 ASP A CA 1
ATOM 2541 C C . ASP A 1 318 ? 18.655 9.617 -27.582 1.00 86.19 318 ASP A C 1
ATOM 2543 O O . ASP A 1 318 ? 19.244 8.820 -28.322 1.00 86.19 318 ASP A O 1
ATOM 2547 N N . ALA A 1 319 ? 19.244 10.147 -26.509 1.00 88.62 319 ALA A N 1
ATOM 2548 C CA . ALA A 1 319 ? 20.616 9.904 -26.106 1.00 88.62 319 ALA A CA 1
ATOM 2549 C C . ALA A 1 319 ? 20.848 10.266 -24.636 1.00 88.62 319 ALA A C 1
ATOM 2551 O O . ALA A 1 319 ? 20.296 11.243 -24.135 1.00 88.62 319 ALA A O 1
ATOM 2552 N N . TRP A 1 320 ? 21.756 9.546 -23.984 1.00 86.88 320 TRP A N 1
ATOM 2553 C CA . TRP A 1 320 ? 22.116 9.767 -22.584 1.00 86.88 320 TRP A CA 1
ATOM 2554 C C . TRP A 1 320 ? 23.466 10.478 -22.464 1.00 86.88 320 TRP A C 1
ATOM 2556 O O . TRP A 1 320 ? 24.408 10.166 -23.194 1.00 86.88 320 TRP A O 1
ATOM 2566 N N . GLY A 1 321 ? 23.552 11.476 -21.582 1.00 86.81 321 GLY A N 1
ATOM 2567 C CA . GLY A 1 321 ? 24.760 12.277 -21.360 1.00 86.81 321 GLY A CA 1
ATOM 2568 C C . GLY A 1 321 ? 25.850 11.545 -20.564 1.00 86.81 321 GLY A C 1
ATOM 2569 O O . GLY A 1 321 ? 25.699 10.372 -20.237 1.00 86.81 321 GLY A O 1
ATOM 2570 N N . PRO A 1 322 ? 26.976 12.211 -20.251 1.00 87.31 322 PRO A N 1
ATOM 2571 C CA . PRO A 1 322 ? 27.996 11.648 -19.375 1.00 87.31 322 PRO A CA 1
ATOM 2572 C C . PRO A 1 322 ? 27.439 11.351 -17.976 1.00 87.31 322 PRO A C 1
ATOM 2574 O O . PRO A 1 322 ? 26.80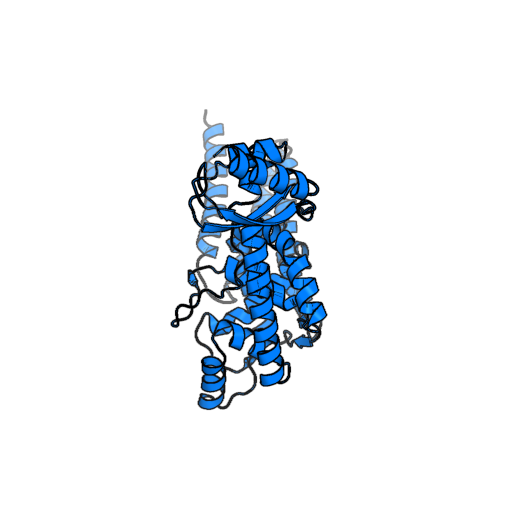9 12.208 -17.363 1.00 87.31 322 PRO A O 1
ATOM 2577 N N . GLY A 1 323 ? 27.702 10.156 -17.454 1.00 83.44 323 GLY A N 1
ATOM 2578 C CA . GLY A 1 323 ? 27.182 9.710 -16.165 1.00 83.44 323 GLY A CA 1
ATOM 2579 C C . GLY A 1 323 ? 27.363 8.211 -15.948 1.00 83.44 323 GLY A C 1
ATOM 2580 O O . GLY A 1 323 ? 27.778 7.478 -16.848 1.00 83.44 323 GLY A O 1
ATOM 2581 N N . THR A 1 324 ? 27.060 7.743 -14.740 1.00 78.94 324 THR A N 1
ATOM 2582 C CA . THR A 1 324 ? 26.975 6.308 -14.448 1.00 78.94 324 THR A CA 1
ATOM 2583 C C . THR A 1 324 ? 25.511 5.913 -14.447 1.00 78.94 324 THR A C 1
ATOM 2585 O O . THR A 1 324 ? 24.739 6.425 -13.643 1.00 78.94 324 THR A O 1
ATOM 2588 N N . TYR A 1 325 ? 25.148 4.993 -15.333 1.00 75.75 325 TYR A N 1
ATOM 2589 C CA . TYR A 1 325 ? 23.783 4.517 -15.493 1.00 75.75 325 TYR A CA 1
ATOM 2590 C C . TYR A 1 325 ? 23.705 3.031 -15.172 1.00 75.75 325 TYR A C 1
ATOM 2592 O O . TYR A 1 325 ? 24.632 2.263 -15.448 1.00 75.75 325 TYR A O 1
ATOM 2600 N N . VAL A 1 326 ? 22.567 2.628 -14.619 1.00 71.25 326 VAL A N 1
ATOM 2601 C CA . VAL A 1 326 ? 22.132 1.234 -14.634 1.00 71.25 326 VAL A CA 1
ATOM 2602 C C . VAL A 1 326 ? 21.068 1.136 -15.710 1.00 71.25 326 VAL A C 1
ATOM 2604 O O . VAL A 1 326 ? 20.007 1.735 -15.576 1.00 71.25 326 VAL A O 1
ATOM 2607 N N . LEU A 1 327 ? 21.405 0.444 -16.791 1.00 79.44 327 LEU A N 1
ATOM 2608 C CA . LEU A 1 327 ? 20.549 0.271 -17.952 1.00 79.44 327 LEU A CA 1
ATOM 2609 C C . LEU A 1 327 ? 19.993 -1.142 -17.991 1.00 79.44 327 LEU A C 1
ATOM 2611 O O . LEU A 1 327 ? 20.622 -2.088 -17.513 1.00 79.44 327 LEU A O 1
ATOM 2615 N N . TYR A 1 328 ? 18.862 -1.276 -18.658 1.00 78.00 328 TYR A N 1
ATOM 2616 C CA . TYR A 1 328 ? 18.227 -2.551 -18.928 1.00 78.00 328 TYR A CA 1
ATOM 2617 C C . TYR A 1 328 ? 18.225 -2.790 -20.422 1.00 78.00 328 TYR A C 1
ATOM 2619 O O . TYR A 1 328 ? 17.777 -1.951 -21.206 1.00 78.00 328 TYR A O 1
ATOM 2627 N N . VAL A 1 329 ? 18.782 -3.928 -20.810 1.00 86.81 329 VAL A N 1
ATOM 2628 C CA . VAL A 1 329 ? 18.850 -4.374 -22.200 1.00 86.81 329 VAL A CA 1
ATOM 2629 C C . VAL A 1 329 ? 18.057 -5.671 -22.335 1.00 86.81 329 VAL A C 1
ATOM 2631 O O . VAL A 1 329 ? 17.944 -6.387 -21.343 1.00 86.81 329 VAL A O 1
ATOM 2634 N N . PRO A 1 330 ? 17.506 -6.006 -23.510 1.00 87.25 330 PRO A N 1
ATOM 2635 C CA . PRO A 1 330 ? 16.759 -7.250 -23.696 1.00 87.25 330 PRO A CA 1
ATOM 2636 C C . PRO A 1 330 ? 17.571 -8.472 -23.249 1.00 87.25 330 PRO A C 1
ATOM 2638 O O . PRO A 1 330 ? 18.795 -8.509 -23.434 1.00 87.25 330 PRO A O 1
ATOM 2641 N N . HIS A 1 331 ? 16.919 -9.466 -22.652 1.00 82.75 331 HIS A N 1
ATOM 2642 C CA . HIS A 1 331 ? 17.594 -10.644 -22.114 1.00 82.75 331 HIS A CA 1
ATOM 2643 C C . HIS A 1 331 ? 18.474 -11.330 -23.166 1.00 82.75 331 HIS A C 1
ATOM 2645 O O . HIS A 1 331 ? 18.107 -11.459 -24.335 1.00 82.75 331 HIS A O 1
ATOM 2651 N N . GLY A 1 332 ? 19.674 -11.742 -22.761 1.00 84.06 332 GLY A N 1
ATOM 2652 C CA . GLY A 1 332 ? 20.648 -12.384 -23.641 1.00 84.06 332 GLY A CA 1
ATOM 2653 C C . GLY A 1 332 ? 21.459 -11.412 -24.503 1.00 84.06 332 GLY A C 1
ATOM 2654 O O . GLY A 1 332 ? 22.425 -11.828 -25.146 1.00 84.06 332 GLY A O 1
ATOM 2655 N N . THR A 1 333 ? 21.151 -10.109 -24.490 1.00 90.00 333 THR A N 1
ATOM 2656 C CA . THR A 1 333 ? 21.893 -9.106 -25.276 1.00 90.00 333 THR A CA 1
ATOM 2657 C C . THR A 1 333 ? 23.018 -8.424 -24.491 1.00 90.00 333 THR A C 1
ATOM 2659 O O . THR A 1 333 ? 23.810 -7.682 -25.076 1.00 90.00 333 THR A O 1
ATOM 2662 N N . ARG A 1 334 ? 23.191 -8.739 -23.194 1.00 88.38 334 ARG A N 1
ATOM 2663 C CA . ARG A 1 334 ? 24.256 -8.182 -22.333 1.00 88.38 334 ARG A CA 1
ATOM 2664 C C . ARG A 1 334 ? 25.640 -8.194 -22.983 1.00 88.38 334 ARG A C 1
ATOM 2666 O O . ARG A 1 334 ? 26.359 -7.197 -22.931 1.00 88.38 334 ARG A O 1
ATOM 2673 N N . LYS A 1 335 ? 26.038 -9.327 -23.569 1.00 90.69 335 LYS A N 1
ATOM 2674 C CA . LYS A 1 335 ? 27.354 -9.468 -24.208 1.00 90.69 335 LYS A CA 1
ATOM 2675 C C . LYS A 1 335 ? 27.483 -8.542 -25.422 1.00 90.69 335 LYS A C 1
ATOM 2677 O O . LYS A 1 335 ? 28.469 -7.821 -25.529 1.00 90.69 335 LYS A O 1
ATOM 2682 N N . LEU A 1 336 ? 26.455 -8.506 -26.272 1.00 92.00 336 LEU A N 1
ATOM 2683 C CA . LEU A 1 336 ? 26.412 -7.659 -27.467 1.00 92.00 336 LEU A CA 1
ATOM 2684 C C . LEU A 1 336 ? 26.504 -6.171 -27.111 1.00 92.00 336 LEU A C 1
ATOM 2686 O O . LEU A 1 336 ? 27.235 -5.426 -27.763 1.00 92.00 336 LEU A O 1
ATOM 2690 N N . PHE A 1 337 ? 25.819 -5.758 -26.041 1.00 92.62 337 PHE A N 1
ATOM 2691 C CA . PHE A 1 337 ? 25.903 -4.400 -25.515 1.00 92.62 337 PHE A CA 1
ATOM 2692 C C . PHE A 1 337 ? 27.345 -4.020 -25.148 1.00 92.62 337 PHE A C 1
ATOM 2694 O O . PHE A 1 337 ? 27.845 -2.987 -25.596 1.00 92.62 337 PHE A O 1
ATOM 2701 N N . PHE A 1 338 ? 28.042 -4.853 -24.365 1.00 92.31 338 PHE A N 1
ATOM 2702 C CA . PHE A 1 338 ? 29.418 -4.557 -23.955 1.00 92.31 338 PHE A CA 1
ATOM 2703 C C . PHE A 1 338 ? 30.417 -4.627 -25.118 1.00 92.31 338 PHE A C 1
ATOM 2705 O O . PHE A 1 338 ? 31.328 -3.795 -25.181 1.00 92.31 338 PHE A O 1
ATOM 2712 N N . ASP A 1 339 ? 30.226 -5.547 -26.066 1.00 91.25 339 ASP A N 1
ATOM 2713 C CA . ASP A 1 339 ? 31.037 -5.629 -27.283 1.00 91.25 339 ASP A CA 1
ATOM 2714 C C . ASP A 1 339 ? 30.894 -4.341 -28.113 1.00 91.25 339 ASP A C 1
ATOM 2716 O O . ASP A 1 339 ? 31.895 -3.701 -28.461 1.00 91.25 339 ASP A O 1
ATOM 2720 N N . GLY A 1 340 ? 29.657 -3.889 -28.338 1.00 88.12 340 GLY A N 1
ATOM 2721 C CA . GLY A 1 340 ? 29.349 -2.633 -29.022 1.00 88.12 340 GLY A CA 1
ATOM 2722 C C . GLY A 1 340 ? 29.928 -1.410 -28.308 1.00 88.12 340 GLY A C 1
ATOM 2723 O O . GLY A 1 340 ? 30.625 -0.596 -28.924 1.00 88.12 340 GLY A O 1
ATOM 2724 N N . LEU A 1 341 ? 29.754 -1.328 -26.988 1.00 87.62 341 LEU A N 1
ATOM 2725 C CA . LEU A 1 341 ? 30.305 -0.255 -26.161 1.00 87.62 341 LEU A CA 1
ATOM 2726 C C . LEU A 1 341 ? 31.842 -0.205 -26.217 1.00 87.62 341 LEU A C 1
ATOM 2728 O O . LEU A 1 341 ? 32.439 0.874 -26.253 1.00 87.62 341 LEU A O 1
ATOM 2732 N N . SER A 1 342 ? 32.505 -1.363 -26.255 1.00 84.50 342 SER A N 1
ATOM 2733 C CA . SER A 1 342 ? 33.964 -1.441 -26.370 1.00 84.50 342 SER A CA 1
ATOM 2734 C C . SER A 1 342 ? 34.473 -0.975 -27.741 1.00 84.50 342 SER A C 1
ATOM 2736 O O . SER A 1 342 ? 35.533 -0.353 -27.825 1.00 84.50 342 SER A O 1
ATOM 2738 N N . SER A 1 343 ? 33.699 -1.199 -28.810 1.00 81.19 343 SER A N 1
ATOM 2739 C CA . SER A 1 343 ? 34.050 -0.779 -30.174 1.00 81.19 343 SER A CA 1
ATOM 2740 C C . SER A 1 343 ? 34.095 0.748 -30.338 1.00 81.19 343 SER A C 1
ATOM 2742 O O . SER A 1 343 ? 34.942 1.267 -31.064 1.00 81.19 343 SER A O 1
ATOM 2744 N N . LEU A 1 344 ? 33.264 1.482 -29.588 1.00 75.62 344 LEU A N 1
ATOM 2745 C CA . LEU A 1 344 ? 33.299 2.948 -29.508 1.00 75.62 344 LEU A CA 1
ATOM 2746 C C . LEU A 1 344 ? 34.587 3.476 -28.875 1.00 75.62 344 LEU A C 1
ATOM 2748 O O . LEU A 1 344 ? 35.084 4.523 -29.281 1.00 75.62 344 LEU A O 1
ATOM 2752 N N . ARG A 1 345 ? 35.141 2.756 -27.891 1.00 64.81 345 ARG A N 1
ATOM 2753 C CA . ARG A 1 345 ? 36.397 3.145 -27.228 1.00 64.81 345 ARG A CA 1
ATOM 2754 C C . ARG A 1 345 ? 37.620 2.933 -28.123 1.00 64.81 345 ARG A C 1
ATOM 2756 O O . ARG A 1 345 ? 38.625 3.583 -27.885 1.00 64.81 345 ARG A O 1
ATOM 2763 N N . LYS A 1 346 ? 37.530 2.047 -29.125 1.00 57.09 346 LYS A N 1
ATOM 2764 C CA . LYS A 1 346 ? 38.611 1.728 -30.078 1.00 57.09 346 LYS A CA 1
ATOM 2765 C C . LYS A 1 346 ? 38.622 2.603 -31.341 1.00 57.09 346 LYS A C 1
ATOM 2767 O O . LYS A 1 346 ? 39.572 2.527 -32.106 1.00 57.09 346 LYS A O 1
ATOM 2772 N N . LYS A 1 347 ? 37.554 3.370 -31.597 1.00 54.31 347 LYS A N 1
ATOM 2773 C CA . LYS A 1 347 ? 37.416 4.271 -32.761 1.00 54.31 347 LYS A CA 1
ATOM 2774 C C . LYS A 1 347 ? 37.783 5.734 -32.464 1.00 54.31 347 LYS A C 1
ATOM 2776 O O . LYS A 1 347 ? 37.618 6.581 -33.338 1.00 54.31 347 LYS A O 1
ATOM 2781 N N . LYS A 1 348 ? 38.237 6.021 -31.245 1.00 44.62 348 LYS A N 1
ATOM 2782 C CA . LYS A 1 348 ? 38.961 7.246 -30.892 1.00 44.62 348 LYS A CA 1
ATOM 2783 C C . LYS A 1 348 ? 40.447 6.956 -30.944 1.00 44.62 348 LYS A C 1
ATOM 2785 O O . LYS A 1 348 ? 41.181 7.896 -31.303 1.00 44.62 348 LYS A O 1
#

Mean predicted aligned error: 17.22 Å

pLDDT: mean 70.87, std 19.03, range [29.64, 96.5]

Radius of gyration: 27.14 Å; Cα contacts (8 Å, |Δi|>4): 343; chains: 1; bounding box: 91×32×63 Å

Solvent-accessible surface area (backbone atoms only — not comparable to full-atom values): 19665 Å² total; per-residue (Å²): 128,66,67,68,52,52,55,52,50,52,52,47,50,54,51,47,50,53,52,49,54,57,60,51,73,73,59,90,77,68,80,68,52,57,61,51,46,52,51,49,50,54,50,50,52,52,53,50,55,51,50,49,55,56,34,57,78,70,73,52,86,54,63,75,57,54,51,49,50,50,50,51,52,49,52,52,50,44,44,54,51,38,67,62,59,75,59,74,63,73,47,45,80,55,40,88,40,79,41,84,46,49,53,70,72,49,42,51,46,29,54,50,26,37,56,55,54,59,75,39,45,78,58,47,45,54,46,53,52,53,43,63,70,48,45,65,62,47,46,54,54,25,53,76,66,75,42,39,64,55,63,62,49,52,24,51,48,51,44,69,55,46,80,84,63,56,51,99,80,69,58,74,65,79,52,45,64,68,98,40,89,10,57,50,40,48,49,51,47,51,54,29,42,55,52,46,49,54,50,51,55,50,34,30,63,74,48,74,61,38,58,65,53,26,54,47,24,66,75,72,30,51,71,55,48,55,47,47,26,63,77,68,72,38,88,51,59,93,79,45,86,47,67,82,64,64,60,50,50,63,33,37,50,54,23,48,50,47,38,71,77,40,22,66,50,65,61,42,84,71,70,85,64,74,83,67,65,75,75,67,50,35,81,44,80,45,78,36,85,48,77,43,45,45,56,59,57,13,62,42,51,72,49,59,49,66,58,44,43,55,28,28,52,84,57,73,79,70,45,44,62,60,46,78,46,79,44,41,41,56,53,90,25,60,64,40,41,53,54,48,58,51,52,60,70,71,74,111

Foldseek 3Di:
DPVVVVVVVVVCVVVVVVVVVVVVVPDDDDDVVVVVVVVVVVVVVVVVVVVVVVCVVVVHDPPVVVVVVVVVVVLVVLLVQLLVVVQPDQFDDAFNDTHGQNDPVSSVLLLVLLVVLVVLQVQLLVLLLLLLLQLVLLVVLCVVLSTGSLVSLVQSLLQSCDPVQQAPVRDPLQLHRDPLQAPVVNVSNSVSSNVVSVQLSVLCVVLVNPPLSSSLCSVNNPVVSVVQCVVVVHSDLQPGDDPPPSNNSVSNSVSSVCCSVPVSSSSHDHDDHDPPPPQQWDKDKDFDQAKAFLVLLCVLLVHDSVSQCRNVVVDDDRTDGGDIDTGIGHHPSVVSNVVSVVVVVVVD